Protein AF-A0A9P7DQD4-F1 (afdb_monomer)

Mean predicted aligned error: 4.12 Å

Structure (mmCIF, N/CA/C/O backbone):
data_AF-A0A9P7DQD4-F1
#
_entry.id   AF-A0A9P7DQD4-F1
#
loop_
_atom_site.group_PDB
_atom_site.id
_atom_site.type_symbol
_atom_site.label_atom_id
_atom_site.label_alt_id
_atom_site.label_comp_id
_atom_site.label_asym_id
_atom_site.label_entity_id
_atom_site.label_seq_id
_atom_site.pdbx_PDB_ins_code
_atom_site.Cartn_x
_atom_site.Cartn_y
_atom_site.Cartn_z
_atom_site.occupancy
_atom_site.B_iso_or_equiv
_atom_site.auth_seq_id
_atom_site.auth_comp_id
_atom_site.auth_asym_id
_atom_site.auth_atom_id
_atom_site.pdbx_PDB_model_num
ATOM 1 N N . MET A 1 1 ? -19.194 -1.369 -12.069 1.00 88.50 1 MET A N 1
ATOM 2 C CA . MET A 1 1 ? -18.333 -0.172 -11.878 1.00 88.50 1 MET A CA 1
ATOM 3 C C . MET A 1 1 ? -16.879 -0.506 -12.170 1.00 88.50 1 MET A C 1
ATOM 5 O O . MET A 1 1 ? -16.315 0.147 -13.032 1.00 88.50 1 MET A O 1
ATOM 9 N N . VAL A 1 2 ? -16.299 -1.521 -11.518 1.00 94.06 2 VAL A N 1
ATOM 10 C CA . VAL A 1 2 ? -14.934 -1.999 -11.813 1.00 94.06 2 VAL A CA 1
ATOM 11 C C . VAL A 1 2 ? -14.753 -2.365 -13.288 1.00 94.06 2 VAL A C 1
ATOM 13 O O . VAL A 1 2 ? -13.847 -1.831 -13.914 1.00 94.06 2 VAL A O 1
ATOM 16 N N . ASP A 1 3 ? -15.681 -3.124 -13.878 1.00 94.81 3 ASP A N 1
ATOM 17 C CA . ASP A 1 3 ? -15.597 -3.510 -15.299 1.00 94.81 3 ASP A CA 1
ATOM 18 C C . ASP A 1 3 ? -15.566 -2.307 -16.254 1.00 94.81 3 ASP A C 1
ATOM 20 O O . ASP A 1 3 ? -14.898 -2.341 -17.282 1.00 94.81 3 ASP A O 1
ATOM 24 N N . ILE A 1 4 ? -16.244 -1.211 -15.891 1.00 95.88 4 ILE A N 1
ATOM 25 C CA . ILE A 1 4 ? -16.236 0.037 -16.671 1.00 95.88 4 ILE A CA 1
ATOM 26 C C . ILE A 1 4 ? -14.847 0.679 -16.623 1.00 95.88 4 ILE A C 1
ATOM 28 O O . ILE A 1 4 ? -14.359 1.164 -17.638 1.00 95.88 4 ILE A O 1
ATOM 32 N N . VAL A 1 5 ? -14.207 0.699 -15.449 1.00 96.56 5 VAL A N 1
ATOM 33 C CA . VAL A 1 5 ? -12.862 1.266 -15.285 1.00 96.56 5 VAL A CA 1
ATOM 34 C C . VAL A 1 5 ? -11.827 0.401 -16.006 1.00 96.56 5 VAL A C 1
ATOM 36 O O . VAL A 1 5 ? -11.007 0.949 -16.735 1.00 96.56 5 VAL A O 1
ATOM 39 N N . LEU A 1 6 ? -11.907 -0.926 -15.875 1.00 95.75 6 LEU A N 1
ATOM 40 C C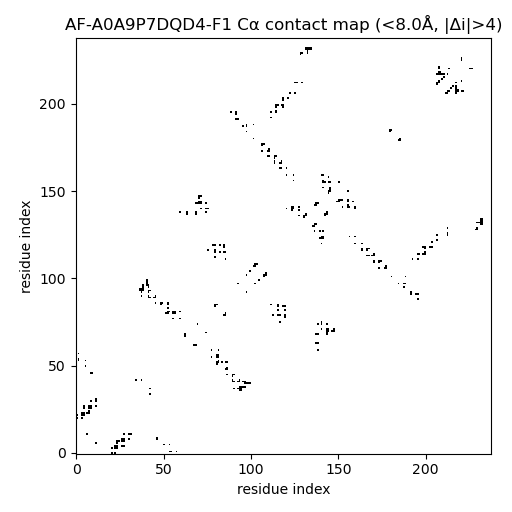A . LEU A 1 6 ? -11.047 -1.866 -16.600 1.00 95.75 6 LEU A CA 1
ATOM 41 C C . LEU A 1 6 ? -11.171 -1.663 -18.116 1.00 95.75 6 LEU A C 1
ATOM 43 O O . LEU A 1 6 ? -10.180 -1.392 -18.788 1.00 95.75 6 LEU A O 1
ATOM 47 N N . ASP A 1 7 ? -12.390 -1.681 -18.661 1.00 95.50 7 ASP A N 1
ATOM 48 C CA . ASP A 1 7 ? -12.612 -1.452 -20.095 1.00 95.50 7 ASP A CA 1
ATOM 49 C C . ASP A 1 7 ? -12.189 -0.038 -20.539 1.00 95.50 7 ASP A C 1
ATOM 51 O O . ASP A 1 7 ? -11.782 0.164 -21.685 1.00 95.50 7 ASP A O 1
ATOM 55 N N . ALA A 1 8 ? -12.262 0.964 -19.659 1.00 95.62 8 ALA A N 1
ATOM 56 C CA . ALA A 1 8 ? -11.776 2.317 -19.930 1.00 95.62 8 ALA A CA 1
ATOM 57 C C . ALA A 1 8 ? -10.250 2.396 -20.074 1.00 95.62 8 ALA A C 1
ATOM 59 O O . ALA A 1 8 ? -9.770 3.140 -20.932 1.00 95.62 8 ALA A O 1
ATOM 60 N N . LEU A 1 9 ? -9.511 1.639 -19.260 1.00 94.75 9 LEU A N 1
ATOM 61 C CA . LEU A 1 9 ? -8.050 1.573 -19.298 1.00 94.75 9 LEU A CA 1
ATOM 62 C C . LEU A 1 9 ? -7.551 0.705 -20.457 1.00 94.75 9 LEU A C 1
ATOM 64 O O . LEU A 1 9 ? -6.682 1.131 -21.210 1.00 94.75 9 LEU A O 1
ATOM 68 N N . HIS A 1 10 ? -8.139 -0.476 -20.653 1.00 93.88 10 HIS A N 1
ATOM 69 C CA . HIS A 1 10 ? -7.718 -1.412 -21.702 1.00 93.88 10 HIS A CA 1
ATOM 70 C C . HIS A 1 10 ? -8.144 -0.974 -23.109 1.00 93.88 10 HIS A C 1
ATOM 72 O O . HIS A 1 10 ? -7.441 -1.248 -24.077 1.00 93.88 10 HIS A O 1
ATOM 78 N N . ASN A 1 11 ? -9.261 -0.245 -23.244 1.00 92.56 11 ASN A N 1
ATOM 79 C CA . ASN A 1 11 ? -9.813 0.164 -24.543 1.00 92.56 11 ASN A CA 1
ATOM 80 C C . ASN A 1 11 ? -10.044 1.689 -24.646 1.00 92.56 11 ASN A C 1
ATOM 82 O O . ASN A 1 11 ? -11.165 2.128 -24.932 1.00 92.56 11 ASN A O 1
ATOM 86 N N . PRO A 1 12 ? -9.031 2.555 -24.454 1.00 89.56 12 PRO A N 1
ATOM 87 C CA . PRO A 1 12 ? -9.239 3.995 -24.255 1.00 89.56 12 PRO A CA 1
ATOM 88 C C . PRO A 1 12 ? -9.848 4.732 -25.464 1.00 89.56 12 PRO A C 1
ATOM 90 O O . PRO A 1 12 ? -10.407 5.822 -25.305 1.00 89.56 12 PRO A O 1
ATOM 93 N N . HIS A 1 13 ? -9.787 4.137 -26.659 1.00 89.31 13 HIS A N 1
ATOM 94 C CA . HIS A 1 13 ? -10.342 4.687 -27.903 1.00 89.31 13 HIS A CA 1
ATOM 95 C C . HIS A 1 13 ? -11.741 4.158 -28.257 1.00 89.31 13 HIS A C 1
ATOM 97 O O . HIS A 1 13 ? -12.367 4.664 -29.185 1.00 89.31 13 HIS A O 1
ATOM 103 N N . LYS A 1 14 ? -12.255 3.165 -27.521 1.00 92.25 14 LYS A N 1
ATOM 104 C CA . LYS A 1 14 ? -13.598 2.612 -27.728 1.00 92.25 14 LYS A CA 1
ATOM 105 C C . LYS A 1 14 ? -14.670 3.655 -27.400 1.00 92.25 14 LYS A C 1
ATOM 107 O O . LYS A 1 14 ? -14.628 4.281 -26.334 1.00 92.25 14 LYS A O 1
ATOM 112 N N . THR A 1 15 ? -15.643 3.807 -28.301 1.00 92.88 15 THR A N 1
ATOM 113 C CA . THR A 1 15 ? -16.829 4.654 -28.104 1.00 92.88 15 THR A CA 1
ATOM 114 C C . THR A 1 15 ? -17.587 4.220 -26.852 1.00 92.88 15 THR A C 1
ATOM 116 O O . THR A 1 15 ? -17.840 3.031 -26.655 1.00 92.88 15 THR A O 1
ATOM 119 N N . ARG A 1 16 ? -17.933 5.187 -25.996 1.00 92.75 16 ARG A N 1
ATOM 120 C CA . ARG A 1 16 ? -18.582 4.934 -24.703 1.00 92.75 16 ARG A CA 1
ATOM 121 C C . ARG A 1 16 ? -20.101 5.050 -24.831 1.00 92.75 16 ARG A C 1
ATOM 123 O O . ARG A 1 16 ? -20.554 5.950 -25.539 1.00 92.75 16 ARG A O 1
ATOM 130 N N . PRO A 1 17 ? -20.877 4.164 -24.181 1.00 92.81 17 PRO A N 1
ATOM 131 C CA . PRO A 1 17 ? -22.329 4.262 -24.200 1.00 92.81 17 PRO A CA 1
ATOM 132 C C . PRO A 1 17 ? -22.794 5.553 -23.516 1.00 92.81 17 PRO A C 1
ATOM 134 O O . PRO A 1 17 ? -22.140 6.071 -22.605 1.00 92.81 17 PRO A O 1
ATOM 137 N N . GLU A 1 18 ? -23.939 6.074 -23.951 1.00 92.81 18 GLU A N 1
ATOM 138 C CA . GLU A 1 18 ? -24.574 7.214 -23.294 1.00 92.81 18 GLU A CA 1
ATOM 139 C C . GLU A 1 18 ? -24.959 6.849 -21.849 1.00 92.81 18 GLU A C 1
ATOM 141 O O . GLU A 1 18 ? -25.409 5.737 -21.575 1.00 92.81 18 GLU A O 1
ATOM 146 N N . GLY A 1 19 ? -24.734 7.767 -20.905 1.00 91.56 19 GLY A N 1
ATOM 147 C CA . GLY A 1 19 ? -25.025 7.535 -19.486 1.00 91.56 19 GLY A CA 1
ATOM 148 C C . GLY A 1 19 ? -24.020 6.650 -18.733 1.00 91.56 19 GLY A C 1
ATOM 149 O O . GLY A 1 19 ? -24.278 6.304 -17.580 1.00 91.56 19 GLY A O 1
ATOM 150 N N . GLU A 1 20 ? -22.873 6.292 -19.329 1.00 93.81 20 GLU A N 1
ATOM 151 C CA . GLU A 1 20 ? -21.804 5.568 -18.623 1.00 93.81 20 GLU A CA 1
ATOM 152 C C . GLU A 1 20 ? -21.361 6.304 -17.341 1.00 93.81 20 GLU A C 1
ATOM 154 O O . GLU A 1 20 ? -21.279 7.534 -17.285 1.00 93.81 20 GLU A O 1
ATOM 159 N N . CYS A 1 21 ? -21.030 5.535 -16.299 1.00 93.81 21 CYS A N 1
ATOM 160 C CA . CYS A 1 21 ? -20.518 6.064 -15.038 1.00 93.81 21 CYS A CA 1
ATOM 161 C C . CYS A 1 21 ? -19.302 6.986 -15.254 1.00 93.81 21 CYS A C 1
ATOM 163 O O . CYS A 1 21 ? -18.347 6.626 -15.944 1.00 93.81 21 CYS A O 1
ATOM 165 N N . ILE A 1 22 ? -19.286 8.140 -14.573 1.00 95.19 22 ILE A N 1
ATOM 166 C CA . ILE A 1 22 ? -18.225 9.157 -14.692 1.00 95.19 22 ILE A CA 1
ATOM 167 C C . ILE A 1 22 ? -16.809 8.611 -14.444 1.00 95.19 22 ILE A C 1
ATOM 169 O O . ILE A 1 22 ? -15.844 9.127 -15.009 1.00 95.19 22 ILE A O 1
ATOM 173 N N . LEU A 1 23 ? -16.674 7.545 -13.650 1.00 95.25 23 LEU A N 1
ATOM 174 C CA . LEU A 1 23 ? -15.389 6.897 -13.387 1.00 95.25 23 LEU A CA 1
ATOM 175 C C . LEU A 1 23 ? -14.753 6.312 -14.655 1.00 95.25 23 LEU A C 1
ATOM 177 O O . LEU A 1 23 ? -13.537 6.399 -14.795 1.00 95.25 23 LEU A O 1
ATOM 181 N N . GLY A 1 24 ? -15.550 5.814 -15.609 1.00 94.94 24 GLY A N 1
ATOM 182 C CA . GLY A 1 24 ? -15.046 5.375 -16.916 1.00 94.94 24 GLY A CA 1
ATOM 183 C C . GLY A 1 24 ? -14.406 6.529 -17.688 1.00 94.94 24 GLY A C 1
ATOM 184 O O . GLY A 1 24 ? -13.284 6.423 -18.182 1.00 94.94 24 GLY A O 1
ATOM 185 N N . LYS A 1 25 ? -15.058 7.700 -17.694 1.00 93.94 25 LYS A N 1
ATOM 186 C CA . LYS A 1 25 ? -14.511 8.922 -18.306 1.00 93.94 25 LYS A CA 1
ATOM 187 C C . LYS A 1 25 ? -13.226 9.393 -17.618 1.00 93.94 25 LYS A C 1
ATOM 189 O O . LYS A 1 25 ? -12.305 9.814 -18.318 1.00 93.94 25 LYS A O 1
ATOM 194 N N . ILE A 1 26 ? -13.160 9.348 -16.285 1.00 95.44 26 ILE A N 1
ATOM 195 C CA . ILE A 1 26 ? -11.963 9.737 -15.518 1.00 95.44 26 ILE A CA 1
ATOM 196 C C . ILE A 1 26 ? -10.803 8.792 -15.835 1.00 95.44 26 ILE A C 1
ATOM 198 O O . ILE A 1 26 ? -9.745 9.268 -16.242 1.00 95.44 26 ILE A O 1
ATOM 202 N N . ALA A 1 27 ? -11.018 7.479 -15.727 1.00 95.62 27 ALA A N 1
ATOM 203 C CA . ALA A 1 27 ? -10.002 6.464 -15.991 1.00 95.62 27 ALA A CA 1
ATOM 204 C C . ALA A 1 27 ? -9.455 6.563 -17.419 1.00 95.62 27 ALA A C 1
ATOM 206 O O . ALA A 1 27 ? -8.245 6.623 -17.620 1.00 95.62 27 ALA A O 1
ATOM 207 N N . ARG A 1 28 ? -10.344 6.706 -18.408 1.00 94.62 28 ARG A N 1
ATOM 208 C CA . ARG A 1 28 ? -9.965 6.875 -19.815 1.00 94.62 28 ARG A CA 1
ATOM 209 C C . ARG A 1 28 ? -9.108 8.118 -20.048 1.00 94.62 28 ARG A C 1
ATOM 211 O O . ARG A 1 28 ? -8.125 8.052 -20.777 1.00 94.62 28 ARG A O 1
ATOM 218 N N . ARG A 1 29 ? -9.476 9.265 -19.458 1.00 93.44 29 ARG A N 1
ATOM 219 C CA . ARG A 1 29 ? -8.707 10.516 -19.606 1.00 93.44 29 ARG A CA 1
ATOM 220 C C . ARG A 1 29 ? -7.356 10.441 -18.909 1.00 93.44 29 ARG A C 1
ATOM 222 O O . ARG A 1 29 ? -6.371 10.885 -19.485 1.00 93.44 29 ARG A O 1
ATOM 229 N N . PHE A 1 30 ? -7.324 9.885 -17.700 1.00 93.81 30 PHE A N 1
ATOM 230 C CA . PHE A 1 30 ? -6.082 9.617 -16.984 1.00 93.81 30 PHE A CA 1
ATOM 231 C C . PHE A 1 30 ? -5.145 8.768 -17.849 1.00 93.81 30 PHE A C 1
ATOM 233 O O . PHE A 1 30 ? -4.011 9.168 -18.102 1.00 93.81 30 PHE A O 1
ATOM 240 N N . TRP A 1 31 ? -5.649 7.655 -18.382 1.00 93.88 31 TRP A N 1
ATOM 241 C CA . TRP A 1 31 ? -4.835 6.735 -19.163 1.00 93.88 31 TRP A CA 1
ATOM 242 C C . TRP A 1 31 ? -4.357 7.332 -20.482 1.00 93.88 31 TRP A C 1
ATOM 244 O O . TRP A 1 31 ? -3.174 7.257 -20.789 1.00 93.88 31 TRP A O 1
ATOM 254 N N . ALA A 1 32 ? -5.232 8.032 -21.208 1.00 91.88 32 ALA A N 1
ATOM 255 C CA . ALA A 1 32 ? -4.870 8.723 -22.445 1.00 91.88 32 ALA A CA 1
ATOM 256 C C . ALA A 1 32 ? -3.770 9.787 -22.259 1.00 91.88 32 ALA A C 1
ATOM 258 O O . ALA A 1 32 ? -3.069 10.111 -23.216 1.00 91.88 32 ALA A O 1
ATOM 259 N N . HIS A 1 33 ? -3.622 10.351 -21.057 1.00 90.94 33 HIS A N 1
ATOM 260 C CA . HIS A 1 33 ? -2.497 11.228 -20.728 1.00 90.94 33 HIS A CA 1
ATOM 261 C C . HIS A 1 33 ? -1.258 10.431 -20.306 1.00 90.94 33 HIS A C 1
ATOM 263 O O . HIS A 1 33 ? -0.160 10.744 -20.753 1.00 90.94 33 HIS A O 1
ATOM 269 N N . ALA A 1 34 ? -1.421 9.393 -19.481 1.00 90.50 34 ALA A N 1
ATOM 270 C CA . ALA A 1 34 ? -0.309 8.586 -18.980 1.00 90.50 34 ALA A CA 1
ATOM 271 C C . ALA A 1 34 ? 0.489 7.913 -20.112 1.00 90.50 34 ALA A C 1
ATOM 273 O O . ALA A 1 34 ? 1.719 7.972 -20.118 1.00 90.50 34 ALA A O 1
ATOM 274 N N . VAL A 1 35 ? -0.192 7.343 -21.113 1.00 91.12 35 VAL A N 1
ATOM 275 C CA . VAL A 1 35 ? 0.455 6.629 -22.234 1.00 91.12 35 VAL A CA 1
ATOM 276 C C . VAL A 1 35 ? 1.290 7.527 -23.154 1.00 91.12 35 VAL A C 1
ATOM 278 O O . VAL A 1 35 ? 2.059 7.012 -23.956 1.00 91.12 35 VAL A O 1
ATOM 281 N N . GLN A 1 36 ? 1.169 8.857 -23.047 1.00 89.44 36 GLN A N 1
ATOM 282 C CA . GLN A 1 36 ? 2.006 9.794 -23.813 1.00 89.44 36 GLN A CA 1
ATOM 283 C C . GLN A 1 36 ? 3.457 9.824 -23.317 1.00 89.44 36 GLN A C 1
ATOM 285 O O . GLN A 1 36 ? 4.341 10.232 -24.063 1.00 89.44 36 GLN A O 1
ATOM 290 N N . PHE A 1 37 ? 3.695 9.400 -22.073 1.00 88.38 37 PHE A N 1
ATOM 291 C CA . PHE A 1 37 ? 5.012 9.446 -21.433 1.00 88.38 37 PHE A CA 1
ATOM 292 C C . PHE A 1 37 ? 5.465 8.087 -20.896 1.00 88.38 37 PHE A C 1
ATOM 294 O O . PHE A 1 37 ? 6.660 7.868 -20.746 1.00 88.38 37 PHE A O 1
ATOM 301 N N . ALA A 1 38 ? 4.534 7.177 -20.601 1.00 89.88 38 ALA A N 1
ATOM 302 C CA . ALA A 1 38 ? 4.850 5.855 -20.080 1.00 89.88 38 ALA A CA 1
ATOM 303 C C . ALA A 1 38 ? 5.413 4.933 -21.172 1.00 89.88 38 ALA A C 1
ATOM 305 O O . ALA A 1 38 ? 4.754 4.706 -22.191 1.00 89.88 38 ALA A O 1
ATOM 306 N N . SER A 1 39 ? 6.576 4.324 -20.924 1.00 89.62 39 SER A N 1
ATOM 307 C CA . SER A 1 39 ? 7.106 3.251 -21.779 1.00 89.62 39 SER A CA 1
ATOM 308 C C . SER A 1 39 ? 6.132 2.071 -21.895 1.00 89.62 39 SER A C 1
ATOM 310 O O . SER A 1 39 ? 5.297 1.847 -21.016 1.00 89.62 39 SER A O 1
ATOM 312 N N . LEU A 1 40 ? 6.241 1.262 -22.957 1.00 90.06 40 LEU A N 1
ATOM 313 C CA . LEU A 1 40 ? 5.372 0.086 -23.145 1.00 90.06 40 LEU A CA 1
ATOM 314 C C . LEU A 1 40 ? 5.449 -0.890 -21.958 1.00 90.06 40 LEU A C 1
ATOM 316 O O . LEU A 1 40 ? 4.431 -1.440 -21.538 1.00 90.06 40 LEU A O 1
ATOM 320 N N . LEU A 1 41 ? 6.641 -1.052 -21.372 1.00 89.94 41 LEU A N 1
ATOM 321 C CA . LEU A 1 41 ? 6.836 -1.853 -20.163 1.00 89.94 41 LEU A CA 1
ATOM 322 C C . LEU A 1 41 ? 6.084 -1.251 -18.971 1.00 89.94 41 LEU A C 1
ATOM 324 O O . LEU A 1 41 ? 5.396 -1.972 -18.255 1.00 89.94 41 LEU A O 1
ATOM 328 N N . CYS A 1 42 ? 6.185 0.067 -18.757 1.00 91.75 42 CYS A N 1
ATOM 329 C CA . CYS A 1 42 ? 5.411 0.764 -17.727 1.00 91.75 42 CYS A CA 1
ATOM 330 C C . CYS A 1 42 ? 3.907 0.580 -17.929 1.00 91.75 42 CYS A C 1
ATOM 332 O O . CYS A 1 42 ? 3.194 0.318 -16.961 1.00 91.75 42 CYS A O 1
ATOM 334 N N . GLN A 1 43 ? 3.426 0.697 -19.167 1.00 92.69 43 GLN A N 1
ATOM 335 C CA . GLN A 1 43 ? 2.006 0.566 -19.465 1.00 92.69 43 GLN A CA 1
ATOM 336 C C . GLN A 1 43 ? 1.484 -0.826 -19.103 1.00 92.69 43 GLN A C 1
ATOM 338 O O . GLN A 1 43 ? 0.479 -0.939 -18.403 1.00 92.69 43 GLN A O 1
ATOM 343 N N . ARG A 1 44 ? 2.203 -1.878 -19.512 1.00 92.50 44 ARG A N 1
ATOM 344 C CA . ARG A 1 44 ? 1.852 -3.264 -19.185 1.00 92.50 44 ARG A CA 1
ATOM 345 C C . ARG A 1 44 ? 1.854 -3.511 -17.675 1.00 92.50 44 ARG A C 1
ATOM 347 O O . ARG A 1 44 ? 0.850 -3.975 -17.146 1.00 92.50 44 ARG A O 1
ATOM 354 N N . HIS A 1 45 ? 2.937 -3.150 -16.980 1.00 93.38 45 HIS A N 1
ATOM 355 C CA . HIS A 1 45 ? 3.046 -3.334 -15.525 1.00 93.38 45 HIS A CA 1
ATOM 356 C C . HIS A 1 45 ? 1.939 -2.590 -14.771 1.00 93.38 45 HIS A C 1
ATOM 358 O O . HIS A 1 45 ? 1.381 -3.118 -13.812 1.00 93.38 45 HIS A O 1
ATOM 364 N N . PHE A 1 46 ? 1.606 -1.369 -15.204 1.00 94.50 46 PHE A N 1
ATOM 365 C CA . PHE A 1 46 ? 0.513 -0.604 -14.613 1.00 94.50 46 PHE A CA 1
ATOM 366 C C . PHE A 1 46 ? -0.825 -1.319 -14.779 1.00 94.50 46 PHE A C 1
ATOM 368 O O . PHE A 1 46 ? -1.518 -1.495 -13.784 1.00 94.50 46 PHE A O 1
ATOM 375 N N . LEU A 1 47 ? -1.182 -1.736 -15.999 1.00 95.56 47 LEU A N 1
ATOM 376 C CA . LEU A 1 47 ? -2.461 -2.401 -16.259 1.00 95.56 47 LEU A CA 1
ATOM 377 C C . LEU A 1 47 ? -2.591 -3.698 -15.450 1.00 95.56 47 LEU A C 1
ATOM 379 O O . LEU A 1 47 ? -3.589 -3.876 -14.763 1.00 95.56 47 LEU A O 1
ATOM 383 N N . GLU A 1 48 ? -1.558 -4.544 -15.433 1.00 95.12 48 GLU A N 1
ATOM 384 C CA . GLU A 1 48 ? -1.554 -5.790 -14.651 1.00 95.12 48 GLU A CA 1
ATOM 385 C C . GLU A 1 48 ? -1.803 -5.544 -13.152 1.00 95.12 48 GLU A C 1
ATOM 387 O O . GLU A 1 48 ? -2.652 -6.189 -12.533 1.00 95.12 48 GLU A O 1
ATOM 392 N N . ILE A 1 49 ? -1.090 -4.582 -12.557 1.00 95.94 49 ILE A N 1
ATOM 393 C CA . ILE A 1 49 ? -1.214 -4.272 -11.126 1.00 95.94 49 ILE A CA 1
ATOM 394 C C . ILE A 1 49 ? -2.536 -3.551 -10.820 1.00 95.94 49 ILE A C 1
ATOM 396 O O . ILE A 1 49 ? -3.135 -3.768 -9.762 1.00 95.94 49 ILE A O 1
ATOM 400 N N . PHE A 1 50 ? -3.008 -2.684 -11.718 1.00 96.81 50 PHE A N 1
ATOM 401 C CA . PHE A 1 50 ? -4.262 -1.954 -11.535 1.00 96.81 50 PHE A CA 1
ATOM 402 C C . PHE A 1 50 ? -5.476 -2.884 -11.642 1.00 96.81 50 PHE A C 1
ATOM 404 O O . PHE A 1 50 ? -6.428 -2.726 -10.875 1.00 96.81 50 PHE A O 1
ATOM 411 N N . ASP A 1 51 ? -5.419 -3.890 -12.518 1.00 97.25 51 ASP A N 1
ATOM 412 C CA . ASP A 1 51 ? -6.431 -4.941 -12.617 1.00 97.25 51 ASP A CA 1
ATOM 413 C C . ASP A 1 51 ? -6.539 -5.713 -11.295 1.00 97.25 51 ASP A C 1
ATOM 415 O O . ASP A 1 51 ? -7.630 -5.851 -10.731 1.00 97.25 51 ASP A O 1
ATOM 419 N N . GLU A 1 52 ? -5.402 -6.141 -10.732 1.00 97.06 52 GLU A N 1
ATOM 420 C CA . GLU A 1 52 ? -5.372 -6.814 -9.430 1.00 97.06 52 GLU A CA 1
ATOM 421 C C . GLU A 1 52 ? -5.937 -5.924 -8.311 1.00 97.06 52 GLU A C 1
ATOM 423 O O . GLU A 1 52 ? -6.738 -6.388 -7.489 1.00 97.06 52 GLU A O 1
ATOM 428 N N . TYR A 1 53 ? -5.571 -4.639 -8.290 1.00 97.88 53 TYR A N 1
ATOM 429 C CA . TYR A 1 53 ? -6.121 -3.665 -7.347 1.00 97.88 53 TYR A CA 1
ATOM 430 C C . TYR A 1 53 ? -7.648 -3.596 -7.444 1.00 97.88 53 TYR A C 1
ATOM 432 O O . TYR A 1 53 ? -8.334 -3.775 -6.431 1.00 97.88 53 TYR A O 1
ATOM 440 N N . LEU A 1 54 ? -8.193 -3.399 -8.646 1.00 97.44 54 LEU A N 1
ATOM 441 C CA . LEU A 1 54 ? -9.632 -3.264 -8.852 1.00 97.44 54 LEU A CA 1
ATOM 442 C C . LEU A 1 54 ? -10.403 -4.534 -8.480 1.00 97.44 54 LEU A C 1
ATOM 444 O O . LEU A 1 54 ? -11.460 -4.448 -7.854 1.00 97.44 54 LEU A O 1
ATOM 448 N N . HIS A 1 55 ? -9.875 -5.716 -8.796 1.00 97.75 55 HIS A N 1
ATOM 449 C CA . HIS A 1 55 ? -10.478 -6.969 -8.345 1.00 97.75 55 HIS A CA 1
ATOM 450 C C . HIS A 1 55 ? -10.412 -7.120 -6.820 1.00 97.75 55 HIS A C 1
ATOM 452 O O . HIS A 1 55 ? -11.378 -7.565 -6.197 1.00 97.75 55 HIS A O 1
ATOM 458 N N . SER A 1 56 ? -9.314 -6.704 -6.184 1.00 97.62 56 SER A N 1
ATOM 459 C CA . SER A 1 56 ? -9.163 -6.810 -4.729 1.00 97.62 56 SER A CA 1
ATOM 460 C C . SER A 1 56 ? -10.139 -5.922 -3.951 1.00 97.62 56 SER A C 1
ATOM 462 O O . SER A 1 56 ? -10.671 -6.356 -2.930 1.00 97.62 56 SER A O 1
ATOM 464 N N . VAL A 1 57 ? -10.456 -4.718 -4.444 1.00 96.81 57 VAL A N 1
ATOM 465 C CA . VAL A 1 57 ? -11.441 -3.843 -3.781 1.00 96.81 57 VAL A CA 1
ATOM 466 C C . VAL A 1 57 ? -12.876 -4.363 -3.923 1.00 96.81 57 VAL A C 1
ATOM 468 O O . VAL A 1 57 ? -13.718 -4.065 -3.077 1.00 96.81 57 VAL A O 1
ATOM 471 N N . VAL A 1 58 ? -13.166 -5.203 -4.929 1.00 97.50 58 VAL A N 1
ATOM 472 C CA . VAL A 1 58 ? -14.433 -5.961 -4.996 1.00 97.50 58 VAL A CA 1
ATOM 473 C C . VAL A 1 58 ? -14.484 -7.018 -3.897 1.00 97.50 58 VAL A C 1
ATOM 475 O O . VAL A 1 58 ? -15.510 -7.163 -3.236 1.00 97.50 58 VAL A O 1
ATOM 478 N N . VAL A 1 59 ? -13.377 -7.730 -3.661 1.00 97.56 59 VAL A N 1
ATOM 479 C CA . VAL A 1 59 ? -13.282 -8.708 -2.565 1.00 97.56 59 VAL A CA 1
ATOM 480 C C . VAL A 1 59 ? -13.513 -8.030 -1.214 1.00 97.56 59 VAL A C 1
ATOM 482 O O . VAL A 1 59 ? -14.316 -8.518 -0.423 1.00 97.56 59 VAL A O 1
ATOM 485 N N . GLU A 1 60 ? -12.886 -6.877 -0.979 1.00 96.69 60 GLU A N 1
ATOM 486 C CA . GLU A 1 60 ? -13.115 -6.072 0.227 1.00 96.69 60 GLU A CA 1
ATOM 487 C C . GLU A 1 60 ? -14.580 -5.624 0.359 1.00 96.69 60 GLU A C 1
ATOM 489 O O . GLU A 1 60 ? -15.176 -5.708 1.434 1.00 96.69 60 GLU A O 1
ATOM 494 N N . ALA A 1 61 ? -15.193 -5.164 -0.737 1.00 96.12 61 ALA A N 1
ATOM 495 C CA . ALA A 1 61 ? -16.595 -4.759 -0.731 1.00 96.12 61 ALA A CA 1
ATOM 496 C C . ALA A 1 61 ? -17.534 -5.917 -0.370 1.00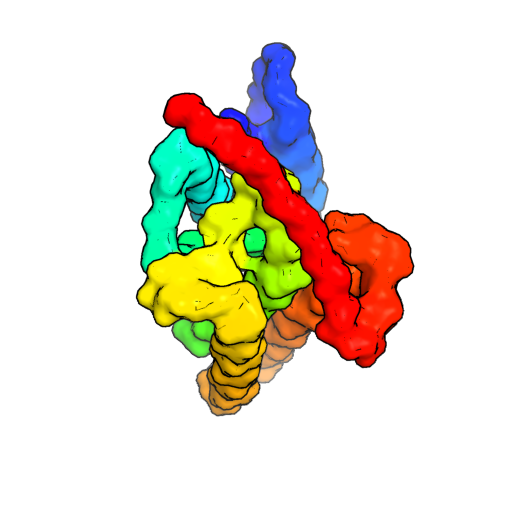 96.12 61 ALA A C 1
ATOM 498 O O . ALA A 1 61 ? -18.483 -5.713 0.390 1.00 96.12 61 ALA A O 1
ATOM 499 N N . ASN A 1 62 ? -17.242 -7.124 -0.857 1.00 96.62 62 ASN A N 1
ATOM 500 C CA . ASN A 1 62 ? -17.985 -8.328 -0.502 1.00 96.62 62 ASN A CA 1
ATOM 501 C C . ASN A 1 62 ? -17.795 -8.703 0.971 1.00 96.62 62 ASN A C 1
ATOM 503 O O . ASN A 1 62 ? -18.784 -9.003 1.638 1.00 96.62 62 ASN A O 1
ATOM 507 N N . ASP A 1 63 ? -16.570 -8.626 1.506 1.00 96.12 63 ASP A N 1
ATOM 508 C CA . ASP A 1 63 ? -16.328 -8.868 2.935 1.00 96.12 63 ASP A CA 1
ATOM 509 C C . ASP A 1 63 ? -17.162 -7.917 3.799 1.00 96.12 63 ASP A C 1
ATOM 511 O O . ASP A 1 63 ? -17.830 -8.347 4.739 1.00 96.12 63 ASP A O 1
ATOM 515 N N . ARG A 1 64 ? -17.183 -6.628 3.439 1.00 94.38 64 ARG A N 1
ATOM 516 C CA . ARG A 1 64 ? -17.976 -5.609 4.134 1.00 94.38 64 ARG A CA 1
ATOM 517 C C . ARG A 1 64 ? -19.476 -5.886 4.043 1.00 94.38 64 ARG A C 1
ATOM 519 O O . ARG A 1 64 ? -20.157 -5.798 5.060 1.00 94.38 64 ARG A O 1
ATOM 526 N N . ALA A 1 65 ? -19.987 -6.252 2.867 1.00 95.12 65 ALA A N 1
ATOM 527 C CA . ALA A 1 65 ? -21.401 -6.587 2.680 1.00 95.12 65 ALA A CA 1
ATOM 528 C C . ALA A 1 65 ? -21.833 -7.821 3.493 1.00 95.12 65 ALA A C 1
ATOM 530 O O . ALA A 1 65 ? -22.975 -7.901 3.933 1.00 95.12 65 ALA A O 1
ATOM 531 N N . GLN A 1 66 ? -20.916 -8.765 3.713 1.00 95.25 66 GLN A N 1
ATOM 532 C CA . GLN A 1 66 ? -21.156 -9.993 4.474 1.00 95.25 66 GLN A CA 1
ATOM 533 C C . GLN A 1 66 ? -20.790 -9.875 5.962 1.00 95.25 66 GLN A C 1
ATOM 535 O O . GLN A 1 66 ? -20.935 -10.845 6.703 1.00 95.25 66 GLN A O 1
ATOM 540 N N . GLY A 1 67 ? -20.272 -8.726 6.412 1.00 92.25 67 GLY A N 1
ATOM 541 C CA . GLY A 1 67 ? -19.746 -8.560 7.772 1.00 92.25 67 GLY A CA 1
ATOM 542 C C . GLY A 1 67 ? -18.560 -9.481 8.093 1.00 92.25 67 GLY A C 1
ATOM 543 O O . GLY A 1 67 ? -18.279 -9.750 9.263 1.00 92.25 67 GLY A O 1
ATOM 544 N N . ARG A 1 68 ? -17.867 -9.993 7.070 1.00 93.12 68 ARG A N 1
ATOM 545 C CA . ARG A 1 68 ? -16.775 -10.956 7.209 1.00 93.12 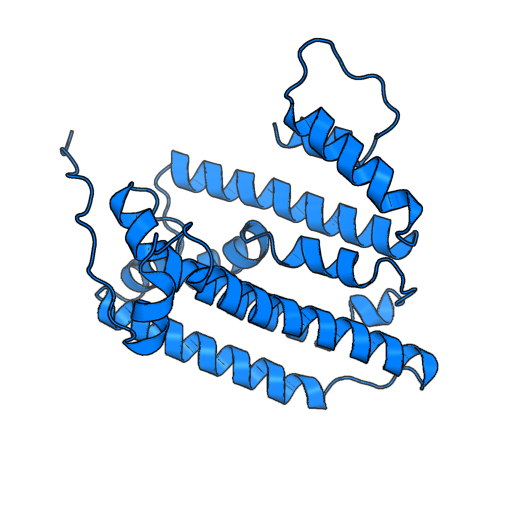68 ARG A CA 1
ATOM 546 C C . ARG A 1 68 ? -15.538 -10.269 7.780 1.00 93.12 68 ARG A C 1
ATOM 548 O O . ARG A 1 68 ? -15.062 -9.270 7.248 1.00 93.12 68 ARG A O 1
ATOM 555 N N . ARG A 1 69 ? -14.971 -10.857 8.834 1.00 91.94 69 ARG A N 1
ATOM 556 C CA . ARG A 1 69 ? -13.666 -10.472 9.389 1.00 91.94 69 ARG A CA 1
ATOM 557 C C . ARG A 1 69 ? -12.611 -11.486 8.969 1.00 91.94 69 ARG A C 1
ATOM 559 O O . ARG A 1 69 ? -12.871 -12.687 8.974 1.00 91.94 69 ARG A O 1
ATOM 566 N N . ARG A 1 70 ? -11.436 -11.000 8.576 1.00 93.75 70 ARG A N 1
ATOM 567 C CA . ARG A 1 70 ? -10.285 -11.837 8.208 1.00 93.75 70 ARG A CA 1
ATOM 568 C C . ARG A 1 70 ? -9.342 -11.980 9.402 1.00 93.75 70 ARG A C 1
ATOM 570 O O . ARG A 1 70 ? -9.282 -11.077 10.232 1.00 93.75 70 ARG A O 1
ATOM 577 N N . SER A 1 71 ? -8.598 -13.087 9.453 1.00 95.06 71 SER A N 1
ATOM 578 C CA . SER A 1 71 ? -7.421 -13.200 10.327 1.00 95.06 71 SER A CA 1
ATOM 579 C C . SER A 1 71 ? -6.382 -12.146 9.943 1.00 95.06 71 SER A C 1
ATOM 581 O O . SER A 1 71 ? -6.413 -11.616 8.826 1.00 95.06 71 SER A O 1
ATOM 583 N N . LEU A 1 72 ? -5.427 -11.860 10.826 1.00 95.62 72 LEU A N 1
ATOM 584 C CA . LEU A 1 72 ? -4.400 -10.850 10.574 1.00 95.62 72 LEU A CA 1
ATOM 585 C C . LEU A 1 72 ? -3.575 -11.158 9.313 1.00 95.62 72 LEU A C 1
ATOM 587 O O . LEU A 1 72 ? -3.323 -10.279 8.486 1.00 95.62 72 LEU A O 1
ATOM 591 N N . GLY A 1 73 ? -3.204 -12.427 9.127 1.00 96.00 73 GLY A N 1
ATOM 592 C CA . GLY A 1 73 ? -2.441 -12.865 7.958 1.00 96.00 73 GLY A CA 1
ATOM 593 C C . GLY A 1 73 ? -3.205 -12.688 6.643 1.00 96.00 73 GLY A C 1
ATOM 594 O O . GLY A 1 73 ? -2.644 -12.201 5.659 1.00 96.00 73 GLY A O 1
ATOM 595 N N . ASP A 1 74 ? -4.490 -13.045 6.612 1.00 96.38 74 ASP A N 1
ATOM 596 C CA . ASP A 1 74 ? -5.312 -12.897 5.406 1.00 96.38 74 ASP A CA 1
ATOM 597 C C . ASP A 1 74 ? -5.747 -11.452 5.161 1.00 96.38 74 ASP A C 1
ATOM 599 O O . ASP A 1 74 ? -5.923 -11.055 4.006 1.00 96.38 74 ASP A O 1
ATOM 603 N N . TYR A 1 75 ? -5.875 -10.658 6.227 1.00 97.31 75 TYR A N 1
ATOM 604 C CA . TYR A 1 75 ? -6.049 -9.217 6.140 1.00 97.31 75 TYR A CA 1
ATOM 605 C C . TYR A 1 75 ? -4.861 -8.575 5.423 1.00 97.31 75 TYR A C 1
ATOM 607 O O . TYR A 1 75 ? -5.069 -7.935 4.400 1.00 97.31 75 TYR A O 1
ATOM 615 N N . LEU A 1 76 ? -3.622 -8.803 5.878 1.00 96.75 76 LEU A N 1
ATOM 616 C CA . LEU A 1 76 ? -2.424 -8.210 5.264 1.00 96.75 76 LEU A CA 1
ATOM 617 C C . LEU A 1 76 ? -2.291 -8.573 3.779 1.00 96.75 76 LEU A C 1
ATOM 619 O O . LEU A 1 76 ? -2.029 -7.703 2.947 1.00 96.75 76 LEU A O 1
ATOM 623 N N . LYS A 1 77 ? -2.545 -9.839 3.416 1.00 96.94 77 LYS A N 1
ATOM 624 C CA . LYS A 1 77 ? -2.536 -10.286 2.010 1.00 96.94 77 LYS A CA 1
ATOM 625 C C . LYS A 1 77 ? -3.524 -9.504 1.145 1.00 96.94 77 LYS A C 1
ATOM 627 O O . LYS A 1 77 ? -3.176 -9.117 0.031 1.00 96.94 77 LYS A O 1
ATOM 632 N N . LEU A 1 78 ? -4.747 -9.284 1.634 1.00 97.69 78 LEU A N 1
ATOM 633 C CA . LEU A 1 78 ? -5.747 -8.495 0.913 1.00 97.69 78 LEU A CA 1
ATOM 634 C C . LEU A 1 78 ? -5.395 -7.001 0.938 1.00 97.69 78 LEU A C 1
ATOM 636 O O . LEU A 1 78 ? -5.489 -6.319 -0.084 1.00 97.69 78 LEU A O 1
ATOM 640 N N . ARG A 1 79 ? -4.947 -6.486 2.085 1.00 97.69 79 ARG A N 1
ATOM 641 C CA . ARG A 1 79 ? -4.670 -5.067 2.307 1.00 97.69 79 ARG A CA 1
ATOM 642 C C . ARG A 1 79 ? -3.575 -4.545 1.381 1.00 97.69 79 ARG A C 1
ATOM 644 O O . ARG A 1 79 ? -3.771 -3.494 0.778 1.00 97.69 79 ARG A O 1
ATOM 651 N N . ARG A 1 80 ? -2.513 -5.328 1.150 1.00 97.25 80 ARG A N 1
ATOM 652 C CA . ARG A 1 80 ? -1.461 -5.033 0.154 1.00 97.25 80 ARG A CA 1
ATOM 653 C C . ARG A 1 80 ? -2.000 -4.754 -1.247 1.00 97.25 80 ARG A C 1
ATOM 655 O O . ARG A 1 80 ? -1.393 -3.991 -1.991 1.00 97.25 80 ARG A O 1
ATOM 662 N N . LYS A 1 81 ? -3.117 -5.388 -1.612 1.00 97.38 81 LYS A N 1
ATOM 663 C CA . LYS A 1 81 ? -3.759 -5.228 -2.920 1.00 97.38 81 LYS A CA 1
ATOM 664 C C . LYS A 1 81 ? -4.743 -4.064 -2.904 1.00 97.38 81 LYS A C 1
ATOM 666 O O . LYS A 1 81 ? -4.687 -3.229 -3.789 1.00 97.38 81 LYS A O 1
ATOM 671 N N . THR A 1 82 ? -5.562 -3.946 -1.857 1.00 97.12 82 THR A N 1
ATOM 672 C CA . THR A 1 82 ? -6.614 -2.908 -1.737 1.00 97.12 82 THR A CA 1
ATOM 673 C C . THR A 1 82 ? -6.103 -1.509 -1.378 1.00 97.12 82 THR A C 1
ATOM 675 O O . THR A 1 82 ? -6.817 -0.530 -1.575 1.00 97.12 82 THR A O 1
ATOM 678 N N . GLY A 1 83 ? -4.883 -1.383 -0.845 1.00 94.00 83 GLY A N 1
ATOM 679 C CA . GLY A 1 83 ? -4.338 -0.110 -0.361 1.00 94.00 83 GLY A CA 1
ATOM 680 C C . GLY A 1 83 ? -4.056 0.930 -1.448 1.00 94.00 83 GLY A C 1
ATOM 681 O O . GLY A 1 83 ? -3.772 2.078 -1.124 1.00 94.00 83 GLY A O 1
ATOM 682 N N . GLY A 1 84 ? -4.104 0.548 -2.729 1.00 94.12 84 GLY A N 1
ATOM 683 C CA . GLY A 1 84 ? -3.832 1.454 -3.850 1.00 94.12 84 GLY A CA 1
ATOM 684 C C . GLY A 1 84 ? -2.369 1.904 -3.960 1.00 94.12 84 GLY A C 1
ATOM 685 O O . GLY A 1 84 ? -2.060 2.741 -4.798 1.00 94.12 84 GLY A O 1
ATOM 686 N N . VAL A 1 85 ? -1.465 1.334 -3.154 1.00 95.25 85 VAL A N 1
ATOM 687 C CA . VAL A 1 85 ? -0.033 1.675 -3.139 1.00 95.25 85 VAL A CA 1
ATOM 688 C C . VAL A 1 85 ? 0.702 1.040 -4.322 1.00 95.25 85 VAL A C 1
ATOM 690 O O . VAL A 1 85 ? 1.380 1.745 -5.065 1.00 95.25 85 VAL A O 1
ATOM 693 N N . LYS A 1 86 ? 0.529 -0.274 -4.540 1.00 94.94 86 LYS A N 1
ATOM 694 C CA . LYS A 1 86 ? 1.204 -1.013 -5.623 1.00 94.94 86 LYS A CA 1
ATOM 695 C C . LYS A 1 86 ? 0.978 -0.398 -7.017 1.00 94.94 86 LYS A C 1
ATOM 697 O O . LYS A 1 86 ? 1.959 -0.275 -7.748 1.00 94.94 86 LYS A O 1
ATOM 702 N N . PRO A 1 87 ? -0.236 0.064 -7.390 1.00 94.31 87 PRO A N 1
ATOM 703 C CA . PRO A 1 87 ? -0.452 0.738 -8.672 1.00 94.31 87 PRO A CA 1
ATOM 704 C C . PRO A 1 87 ? 0.366 2.016 -8.905 1.00 94.31 87 PRO A C 1
ATOM 706 O O . PRO A 1 87 ? 0.502 2.450 -10.047 1.00 94.31 87 PRO A O 1
ATOM 709 N N . CYS A 1 88 ? 0.924 2.630 -7.857 1.00 92.75 88 CYS A N 1
ATOM 710 C CA . CYS A 1 88 ? 1.788 3.799 -7.998 1.00 92.75 88 CYS A CA 1
ATOM 711 C C . CYS A 1 88 ? 3.209 3.433 -8.449 1.00 92.75 88 CYS A C 1
ATOM 713 O O . CYS A 1 88 ? 3.871 4.261 -9.069 1.00 92.75 88 CYS A O 1
ATOM 715 N N . PHE A 1 89 ? 3.688 2.214 -8.181 1.00 92.56 89 PHE A N 1
ATOM 716 C CA . PHE A 1 89 ? 5.078 1.844 -8.466 1.00 92.56 89 PHE A CA 1
ATOM 717 C C . PHE A 1 89 ? 5.411 1.780 -9.962 1.00 92.56 89 PHE A C 1
ATOM 719 O O . PHE A 1 89 ? 6.451 2.315 -10.344 1.00 92.56 89 PHE A O 1
ATOM 726 N N . PRO A 1 90 ? 4.545 1.247 -10.848 1.00 90.94 90 PRO A N 1
ATOM 727 C CA . PRO A 1 90 ? 4.774 1.352 -12.287 1.00 90.94 90 PRO A CA 1
ATOM 728 C C . PRO A 1 90 ? 4.887 2.803 -12.766 1.00 90.94 90 PRO A C 1
ATOM 730 O O . PRO A 1 90 ? 5.709 3.096 -13.625 1.00 90.94 90 PRO A O 1
ATOM 733 N N . ILE A 1 91 ? 4.126 3.731 -12.176 1.00 88.25 91 ILE A N 1
ATOM 734 C CA . ILE A 1 91 ? 4.157 5.150 -12.559 1.00 88.25 91 ILE A CA 1
ATOM 735 C C . ILE A 1 91 ? 5.517 5.784 -12.234 1.00 88.25 91 ILE A C 1
ATOM 737 O O . ILE A 1 91 ? 5.997 6.608 -13.009 1.00 88.25 91 ILE A O 1
ATOM 741 N N . LEU A 1 92 ? 6.177 5.370 -11.143 1.00 87.69 92 LEU A N 1
ATOM 742 C CA . LEU A 1 92 ? 7.521 5.853 -10.791 1.00 87.69 92 LEU A CA 1
ATOM 743 C C . LEU A 1 92 ? 8.545 5.573 -11.896 1.00 87.69 92 LEU A C 1
ATOM 745 O O . LEU A 1 92 ? 9.458 6.365 -12.094 1.00 87.69 92 LEU A O 1
ATOM 749 N N . LYS A 1 93 ? 8.363 4.480 -12.645 1.00 85.19 93 LYS A N 1
ATOM 750 C CA . LYS A 1 93 ? 9.222 4.093 -13.769 1.00 85.19 93 LYS A CA 1
ATOM 751 C C . LYS A 1 93 ? 8.685 4.526 -15.134 1.00 85.19 93 LYS A C 1
ATOM 753 O O . LYS A 1 93 ? 9.127 3.982 -16.139 1.00 85.19 93 LYS A O 1
ATOM 758 N N . ALA A 1 94 ? 7.745 5.473 -15.214 1.00 83.50 94 ALA A N 1
ATOM 759 C CA . ALA A 1 94 ? 7.158 5.886 -16.495 1.00 83.50 94 ALA A CA 1
ATOM 760 C C . ALA A 1 94 ? 8.211 6.337 -17.525 1.00 83.50 94 ALA A C 1
ATOM 762 O O . ALA A 1 94 ? 8.070 6.018 -18.703 1.00 83.50 94 ALA A O 1
ATOM 763 N N . GLY A 1 95 ? 9.282 6.998 -17.067 1.00 80.62 95 GLY A N 1
ATOM 764 C CA . GLY A 1 95 ? 10.434 7.398 -17.884 1.00 80.62 95 GLY A CA 1
ATOM 765 C C . GLY A 1 95 ? 11.623 6.430 -17.855 1.00 80.62 95 GLY A C 1
ATOM 766 O O . GLY A 1 95 ? 12.688 6.787 -18.349 1.00 80.62 95 GLY A O 1
ATOM 767 N N . MET A 1 96 ? 11.476 5.241 -17.261 1.00 85.94 96 MET A N 1
ATOM 768 C CA . MET A 1 96 ? 12.544 4.247 -17.140 1.00 85.94 96 MET A CA 1
ATOM 769 C C . MET A 1 96 ? 12.181 2.971 -17.902 1.00 85.94 96 MET A C 1
ATOM 771 O O . MET A 1 96 ? 11.110 2.387 -17.713 1.00 85.94 96 MET A O 1
ATOM 775 N N . ASP A 1 97 ? 13.132 2.453 -18.668 1.00 84.44 97 ASP A N 1
ATOM 776 C CA . ASP A 1 97 ? 13.022 1.135 -19.295 1.00 84.44 97 ASP A CA 1
ATOM 777 C C . ASP A 1 97 ? 13.638 0.059 -18.397 1.00 84.44 97 ASP A C 1
ATOM 779 O O . ASP A 1 97 ? 14.588 -0.627 -18.766 1.00 84.44 97 ASP A O 1
ATOM 783 N N . LEU A 1 98 ? 13.101 -0.070 -17.177 1.00 89.81 98 LEU A N 1
ATOM 784 C CA . LEU A 1 98 ? 13.525 -1.115 -16.245 1.00 89.81 98 LEU A CA 1
ATOM 785 C C . LEU A 1 98 ? 13.065 -2.494 -16.766 1.00 89.81 98 LEU A C 1
ATOM 787 O O . LEU A 1 98 ? 11.849 -2.691 -16.905 1.00 89.81 98 LEU A O 1
ATOM 791 N N . PRO A 1 99 ? 13.984 -3.442 -17.043 1.00 92.19 99 PRO A N 1
ATOM 792 C CA . PRO A 1 99 ? 13.630 -4.753 -17.585 1.00 92.19 99 PRO A CA 1
ATOM 793 C C . PRO A 1 99 ? 12.773 -5.590 -16.628 1.00 92.19 99 PRO A C 1
ATOM 795 O O . PRO A 1 99 ? 12.862 -5.453 -15.406 1.00 92.19 99 PRO A O 1
ATOM 798 N N . ASP A 1 100 ? 11.991 -6.523 -17.179 1.00 93.69 100 ASP A N 1
ATOM 799 C CA . ASP A 1 100 ? 11.141 -7.429 -16.391 1.00 93.69 100 ASP A CA 1
ATOM 800 C C . ASP A 1 100 ? 11.943 -8.263 -15.385 1.00 93.69 100 ASP A C 1
ATOM 802 O O . ASP A 1 100 ? 11.523 -8.416 -14.241 1.00 93.69 100 ASP A O 1
ATOM 806 N N . GLU A 1 101 ? 13.115 -8.763 -15.786 1.00 95.62 101 GLU A N 1
ATOM 807 C CA . GLU A 1 101 ? 13.996 -9.557 -14.918 1.00 95.62 101 GLU A CA 1
ATOM 808 C C . GLU A 1 101 ? 14.453 -8.798 -13.667 1.00 95.62 101 GLU A C 1
ATOM 810 O O . GLU A 1 101 ? 14.776 -9.420 -12.658 1.00 95.62 101 GLU A O 1
ATOM 815 N N . VAL A 1 102 ? 14.442 -7.463 -13.723 1.00 95.38 102 VAL A N 1
ATOM 816 C CA . VAL A 1 102 ? 14.766 -6.579 -12.606 1.00 95.38 102 VAL A CA 1
ATOM 817 C C . VAL A 1 102 ? 13.506 -6.244 -11.816 1.00 95.38 102 VAL A C 1
ATOM 819 O O . VAL A 1 102 ? 13.469 -6.435 -10.603 1.00 95.38 102 VAL A O 1
ATOM 822 N N . PHE A 1 103 ? 12.451 -5.784 -12.496 1.00 93.62 103 PHE A N 1
ATOM 823 C CA . PHE A 1 103 ? 11.203 -5.352 -11.857 1.00 93.62 103 PHE A CA 1
ATOM 824 C C . PHE A 1 103 ? 10.522 -6.483 -11.073 1.00 93.62 103 PHE A C 1
ATOM 826 O O . PHE A 1 103 ? 10.036 -6.266 -9.964 1.00 93.62 103 PHE A O 1
ATOM 833 N N . TYR A 1 104 ? 10.544 -7.701 -11.618 1.00 95.50 104 TYR A N 1
ATOM 834 C CA . TYR A 1 104 ? 10.004 -8.896 -10.972 1.00 95.50 104 TYR A CA 1
ATOM 835 C C . TYR A 1 104 ? 11.057 -9.695 -10.198 1.00 95.50 104 TYR A C 1
ATOM 837 O O . TYR A 1 104 ? 10.755 -10.786 -9.706 1.00 95.50 104 TYR A O 1
ATOM 845 N N . HIS A 1 105 ? 12.287 -9.186 -10.059 1.00 98.19 105 HIS A N 1
ATOM 846 C CA . HIS A 1 105 ? 13.299 -9.867 -9.261 1.00 98.19 105 HIS A CA 1
ATOM 847 C C . HIS A 1 105 ? 12.801 -10.020 -7.813 1.00 98.19 105 HIS A C 1
ATOM 849 O O . HIS A 1 105 ? 12.354 -9.028 -7.225 1.00 98.19 105 HIS A O 1
ATOM 855 N N . PRO A 1 106 ? 12.922 -11.203 -7.180 1.00 98.44 106 PRO A N 1
ATOM 856 C CA . PRO A 1 106 ? 12.346 -11.452 -5.856 1.00 98.44 106 PRO A CA 1
ATOM 857 C C . PRO A 1 106 ? 12.750 -10.434 -4.783 1.00 98.44 106 PRO A C 1
ATOM 859 O O . PRO A 1 106 ? 11.928 -10.056 -3.955 1.00 98.44 106 PRO A O 1
ATOM 862 N N . VAL A 1 107 ? 13.996 -9.948 -4.820 1.00 98.50 107 VAL A N 1
ATOM 863 C CA . VAL A 1 107 ? 14.473 -8.911 -3.885 1.00 98.50 107 VAL A CA 1
ATOM 864 C C . VAL A 1 107 ? 13.775 -7.569 -4.124 1.00 98.50 107 VAL A C 1
ATOM 866 O O . VAL A 1 107 ? 13.384 -6.913 -3.165 1.00 98.50 107 VAL A O 1
ATOM 869 N N . ILE A 1 108 ? 13.579 -7.164 -5.381 1.00 97.88 108 ILE A N 1
ATOM 870 C CA . ILE A 1 108 ? 12.909 -5.898 -5.718 1.00 97.88 108 ILE A CA 1
ATOM 871 C C . ILE A 1 108 ? 11.431 -5.964 -5.328 1.00 97.88 108 ILE A C 1
ATOM 873 O O . ILE A 1 108 ? 10.903 -5.016 -4.745 1.00 97.88 108 ILE A O 1
ATOM 877 N N . VAL A 1 109 ? 10.789 -7.109 -5.569 1.00 97.25 109 VAL A N 1
ATOM 878 C CA . VAL A 1 109 ? 9.408 -7.362 -5.150 1.00 97.25 109 VAL A CA 1
ATOM 879 C C . VAL A 1 109 ? 9.278 -7.320 -3.625 1.00 97.25 109 VAL A C 1
ATOM 881 O O . VAL A 1 109 ? 8.424 -6.587 -3.136 1.00 97.25 109 VAL A O 1
ATOM 884 N N . ASP A 1 110 ? 10.130 -8.014 -2.858 1.00 98.25 110 ASP A N 1
ATOM 885 C CA . ASP A 1 110 ? 10.073 -7.997 -1.381 1.00 98.25 110 ASP A CA 1
ATOM 886 C C . ASP A 1 110 ? 10.294 -6.585 -0.811 1.00 98.25 110 ASP A C 1
ATOM 888 O O . ASP A 1 110 ? 9.593 -6.172 0.114 1.00 98.25 110 ASP A O 1
ATOM 892 N N . LEU A 1 111 ? 11.199 -5.795 -1.402 1.00 98.38 111 LEU A N 1
ATOM 893 C CA . LEU A 1 111 ? 11.403 -4.395 -1.019 1.00 98.38 111 LEU A CA 1
ATOM 894 C C . LEU A 1 111 ? 10.160 -3.535 -1.298 1.00 98.38 111 LEU A C 1
ATOM 896 O O . LEU A 1 111 ? 9.725 -2.786 -0.420 1.00 98.38 111 LEU A O 1
ATOM 900 N N . ALA A 1 112 ? 9.547 -3.668 -2.476 1.00 97.1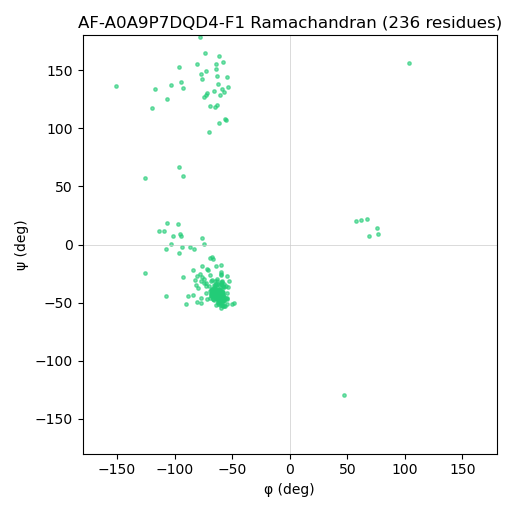2 112 ALA A N 1
ATOM 901 C CA . ALA A 1 112 ? 8.307 -2.967 -2.815 1.00 97.12 112 ALA A CA 1
ATOM 902 C C . ALA A 1 112 ? 7.127 -3.406 -1.924 1.00 97.12 112 ALA A C 1
ATOM 904 O O . ALA A 1 112 ? 6.285 -2.587 -1.540 1.00 97.12 112 ALA A O 1
ATOM 905 N N . GLU A 1 113 ? 7.069 -4.683 -1.541 1.00 97.62 113 GLU A N 1
ATOM 906 C CA . GLU A 1 113 ? 6.086 -5.194 -0.585 1.00 97.62 113 GLU A CA 1
ATOM 907 C C . GLU A 1 113 ? 6.315 -4.660 0.827 1.00 97.62 113 GLU A C 1
ATOM 909 O O . GLU A 1 113 ? 5.342 -4.290 1.479 1.00 97.62 113 GLU A O 1
ATOM 914 N N . CYS A 1 114 ? 7.565 -4.530 1.285 1.00 98.19 114 CYS A N 1
ATOM 915 C CA . CYS A 1 114 ? 7.861 -3.863 2.553 1.00 98.19 114 CYS A CA 1
ATOM 916 C C . CYS A 1 114 ? 7.328 -2.432 2.553 1.00 98.19 114 CYS A C 1
ATOM 918 O O . CYS A 1 114 ? 6.640 -2.040 3.487 1.00 98.19 114 CYS A O 1
ATOM 920 N N . ILE A 1 115 ? 7.592 -1.660 1.497 1.00 97.81 115 ILE A N 1
ATOM 921 C CA . ILE A 1 115 ? 7.085 -0.287 1.399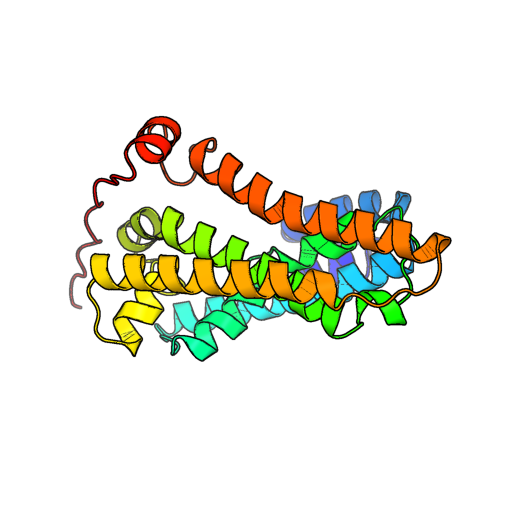 1.00 97.81 115 ILE A CA 1
ATOM 922 C C . ILE A 1 115 ? 5.555 -0.245 1.341 1.00 97.81 115 ILE A C 1
ATOM 924 O O . ILE A 1 115 ? 4.939 0.618 1.968 1.00 97.81 115 ILE A O 1
ATOM 928 N N . THR A 1 116 ? 4.938 -1.196 0.639 1.00 97.56 116 THR A N 1
ATOM 929 C CA . THR A 1 116 ? 3.479 -1.354 0.640 1.00 97.56 116 THR A CA 1
ATOM 930 C C . THR A 1 116 ? 2.959 -1.581 2.057 1.00 97.56 116 THR A C 1
ATOM 932 O O . THR A 1 116 ? 2.018 -0.903 2.459 1.00 97.56 116 THR A O 1
ATOM 935 N N . ASP A 1 117 ? 3.583 -2.488 2.814 1.00 97.62 117 ASP A N 1
ATOM 936 C CA . ASP A 1 117 ? 3.219 -2.797 4.198 1.00 97.62 117 ASP A CA 1
ATOM 937 C C . ASP A 1 117 ? 3.348 -1.565 5.102 1.00 97.62 117 ASP A C 1
ATOM 939 O O . ASP A 1 117 ? 2.398 -1.242 5.809 1.00 97.62 117 ASP A O 1
ATOM 943 N N . LEU A 1 118 ? 4.467 -0.834 5.038 1.00 97.62 118 LEU A N 1
ATOM 944 C CA . LEU A 1 118 ? 4.651 0.393 5.825 1.00 97.62 118 LEU A CA 1
ATOM 945 C C . LEU A 1 118 ? 3.544 1.414 5.527 1.00 97.62 118 LEU A C 1
ATOM 947 O O . LEU A 1 118 ? 2.898 1.906 6.446 1.00 97.62 118 LEU A O 1
ATOM 951 N N . ALA A 1 119 ? 3.262 1.669 4.245 1.00 96.62 119 ALA A N 1
ATOM 952 C CA . ALA A 1 119 ? 2.252 2.642 3.838 1.00 96.62 119 ALA A CA 1
ATOM 953 C C . ALA A 1 119 ? 0.829 2.251 4.274 1.00 96.62 119 ALA A C 1
ATOM 955 O O . ALA A 1 119 ? 0.074 3.107 4.733 1.00 96.62 119 ALA A O 1
ATOM 956 N N . VAL A 1 120 ? 0.438 0.976 4.150 1.00 96.25 120 VAL A N 1
ATOM 957 C CA . VAL A 1 120 ? -0.908 0.550 4.574 1.00 96.25 120 VAL A CA 1
ATOM 958 C C . VAL A 1 120 ? -1.044 0.465 6.093 1.00 96.25 120 VAL A C 1
ATOM 960 O O . VAL A 1 120 ? -2.119 0.768 6.600 1.00 96.25 120 VAL A O 1
ATOM 963 N N . ILE A 1 121 ? 0.018 0.110 6.826 1.00 97.19 121 ILE A N 1
ATOM 964 C CA . ILE A 1 121 ? 0.006 0.120 8.297 1.00 97.19 121 ILE A CA 1
ATOM 965 C C . ILE A 1 121 ? -0.109 1.557 8.809 1.00 97.19 121 ILE A C 1
ATOM 967 O O . ILE A 1 121 ? -0.968 1.824 9.648 1.00 97.19 121 ILE A O 1
ATOM 971 N N . ASP A 1 122 ? 0.689 2.485 8.269 1.00 96.31 122 ASP A N 1
ATOM 972 C CA . ASP A 1 122 ? 0.592 3.914 8.587 1.00 96.31 122 ASP A CA 1
ATOM 973 C C . ASP A 1 122 ? -0.828 4.433 8.336 1.00 96.31 122 ASP A C 1
ATOM 975 O O . ASP A 1 122 ? -1.414 5.103 9.194 1.00 96.31 122 ASP A O 1
ATOM 979 N N . ASN A 1 123 ? -1.409 4.073 7.183 1.00 97.00 123 ASN A N 1
ATOM 980 C CA . ASN A 1 123 ? -2.772 4.451 6.844 1.00 97.00 123 ASN A CA 1
ATOM 981 C C . ASN A 1 123 ? -3.780 3.925 7.862 1.00 97.00 123 ASN A C 1
ATOM 983 O O . ASN A 1 123 ? -4.586 4.699 8.366 1.00 97.00 123 ASN A O 1
ATOM 987 N N . ASP A 1 124 ? -3.723 2.633 8.168 1.00 97.56 124 ASP A N 1
ATOM 988 C CA . ASP A 1 124 ? -4.679 1.989 9.057 1.00 97.56 124 ASP A CA 1
ATOM 989 C C . ASP A 1 124 ? -4.577 2.541 10.484 1.00 97.56 124 ASP A C 1
ATOM 991 O O . ASP A 1 124 ? -5.599 2.789 11.124 1.00 97.56 124 ASP A O 1
ATOM 995 N N . MET A 1 125 ? -3.361 2.784 10.982 1.00 96.38 125 MET A N 1
ATOM 996 C CA . MET A 1 125 ? -3.144 3.366 12.307 1.00 96.38 125 MET A CA 1
ATOM 997 C C . MET A 1 125 ? -3.743 4.772 12.406 1.00 96.38 125 MET A C 1
ATOM 999 O O . MET A 1 125 ? -4.441 5.077 13.377 1.00 96.38 125 MET A O 1
ATOM 1003 N N . ILE A 1 126 ? -3.510 5.631 11.407 1.00 95.56 126 ILE A N 1
ATOM 1004 C CA . ILE A 1 126 ? -4.011 7.011 11.443 1.00 95.56 126 ILE A CA 1
ATOM 1005 C C . ILE A 1 126 ? -5.507 7.107 11.115 1.00 95.56 126 ILE A C 1
ATOM 1007 O O . ILE A 1 126 ? -6.206 7.977 11.640 1.00 95.56 126 ILE A O 1
ATOM 1011 N N . SER A 1 127 ? -6.026 6.218 10.265 1.00 96.06 127 SER A N 1
ATOM 1012 C CA . SER A 1 127 ? -7.425 6.229 9.839 1.00 96.06 127 SER A CA 1
ATOM 1013 C C . SER A 1 127 ? -8.359 5.521 10.821 1.00 96.06 127 SER A C 1
ATOM 1015 O O . SER A 1 127 ? -9.549 5.853 10.841 1.00 96.06 127 SER A O 1
ATOM 1017 N N . TYR A 1 128 ? -7.842 4.618 11.668 1.00 96.50 128 TYR A N 1
ATOM 1018 C CA . TYR A 1 128 ? -8.640 3.765 12.555 1.00 96.50 128 TYR A CA 1
ATOM 1019 C C . TYR A 1 128 ? -9.698 4.545 13.331 1.00 96.50 128 TYR A C 1
ATOM 1021 O O . TYR A 1 128 ? -10.873 4.185 13.306 1.00 96.50 128 TYR A O 1
ATOM 1029 N N . ASN A 1 129 ? -9.304 5.641 13.990 1.00 94.31 129 ASN A N 1
ATOM 1030 C CA . ASN A 1 129 ? -10.199 6.412 14.856 1.00 94.31 129 ASN A CA 1
ATOM 1031 C C . ASN A 1 129 ? -11.407 6.985 14.092 1.00 94.31 129 ASN A C 1
ATOM 1033 O O . ASN A 1 129 ? -12.536 6.975 14.587 1.00 94.31 129 ASN A O 1
ATOM 1037 N N . LYS A 1 130 ? -11.178 7.433 12.855 1.00 94.25 130 LYS A N 1
ATOM 1038 C CA . LYS A 1 130 ? -12.231 7.909 11.958 1.00 94.25 130 LYS A CA 1
ATOM 1039 C C . LYS A 1 130 ? -13.088 6.753 11.445 1.00 94.25 130 LYS A C 1
ATOM 1041 O O . LYS A 1 130 ? -14.311 6.850 11.450 1.00 94.25 130 LYS A O 1
ATOM 1046 N N . GLU A 1 131 ? -12.463 5.671 10.993 1.00 94.69 131 GLU A N 1
ATOM 1047 C CA . GLU A 1 131 ? -13.149 4.524 10.386 1.00 94.69 131 GLU A CA 1
ATOM 1048 C C . GLU A 1 131 ? -14.054 3.795 11.377 1.00 94.69 131 GLU A C 1
ATOM 1050 O O . GLU A 1 131 ? -15.203 3.483 11.058 1.00 94.69 131 GLU A O 1
ATOM 1055 N N . GLN A 1 132 ? -13.573 3.571 12.601 1.00 93.81 132 GLN A N 1
ATOM 1056 C CA . GLN A 1 132 ? -14.362 2.949 13.662 1.00 93.81 132 GLN A CA 1
ATOM 1057 C C . GLN A 1 132 ? -15.560 3.818 14.074 1.00 93.81 132 GLN A C 1
ATOM 1059 O O . GLN A 1 132 ? -16.634 3.275 14.329 1.00 93.81 132 GLN A O 1
ATOM 1064 N N . ALA A 1 133 ? -15.422 5.150 14.055 1.00 92.56 133 ALA A N 1
ATOM 1065 C CA . ALA A 1 133 ? -16.490 6.085 14.417 1.00 92.56 133 ALA A CA 1
ATOM 1066 C C . ALA A 1 133 ? -17.645 6.106 13.401 1.00 92.56 133 ALA A C 1
ATOM 1068 O O . ALA A 1 133 ? -18.784 6.390 13.762 1.00 92.56 133 ALA A O 1
ATOM 1069 N N . ILE A 1 134 ? -17.370 5.766 12.138 1.00 91.44 134 ILE A N 1
ATOM 1070 C CA . ILE A 1 134 ? -18.380 5.693 11.069 1.00 91.44 134 ILE A CA 1
ATOM 1071 C C . ILE A 1 134 ? -18.831 4.257 10.757 1.00 91.44 134 ILE A C 1
ATOM 1073 O O . ILE A 1 134 ? -19.542 4.037 9.781 1.00 91.44 134 ILE A O 1
ATOM 1077 N N . GLY A 1 135 ? -18.408 3.270 11.555 1.00 87.69 135 GLY A N 1
ATOM 1078 C CA . GLY A 1 135 ? -18.794 1.866 11.376 1.00 87.69 135 GLY A CA 1
ATOM 1079 C C . GLY A 1 135 ? -18.081 1.141 10.228 1.00 87.69 135 GLY A C 1
ATOM 1080 O O . GLY A 1 135 ? -18.498 0.050 9.855 1.00 87.69 135 GLY A O 1
ATOM 1081 N N . ASN A 1 136 ? -16.995 1.703 9.687 1.00 86.19 136 ASN A N 1
ATOM 1082 C CA . ASN A 1 136 ? -16.202 1.104 8.606 1.00 86.19 136 ASN A CA 1
ATOM 1083 C C . ASN A 1 136 ? -14.840 0.561 9.082 1.00 86.19 136 ASN A C 1
ATOM 1085 O O . ASN A 1 136 ? -13.938 0.344 8.284 1.00 86.19 136 ASN A O 1
ATOM 1089 N N . GLY A 1 137 ? -14.669 0.336 10.386 1.00 86.00 137 GLY A N 1
ATOM 1090 C CA . GLY A 1 137 ? -13.388 -0.093 10.958 1.00 86.00 137 GLY A CA 1
ATOM 1091 C C . GLY A 1 137 ? -13.005 -1.555 10.699 1.00 86.00 137 GLY A C 1
ATOM 1092 O O . GLY A 1 137 ? -11.981 -1.988 11.209 1.00 86.00 137 GLY A O 1
ATOM 1093 N N . ALA A 1 138 ? -13.811 -2.351 9.986 1.00 88.69 138 ALA A N 1
ATOM 1094 C CA . ALA A 1 138 ? -13.566 -3.790 9.829 1.00 88.69 138 ALA A CA 1
ATOM 1095 C C . ALA A 1 138 ? -12.381 -4.118 8.901 1.00 88.69 138 ALA A C 1
ATOM 1097 O O . ALA A 1 138 ? -11.686 -5.104 9.138 1.00 88.69 138 ALA A O 1
ATOM 1098 N N . HIS A 1 139 ? -12.138 -3.294 7.875 1.00 95.25 139 HIS A N 1
ATOM 1099 C CA . HIS A 1 139 ? -10.991 -3.428 6.969 1.00 95.25 139 HIS A CA 1
ATOM 1100 C C . HIS A 1 139 ? -9.848 -2.516 7.423 1.00 95.25 139 HIS A C 1
ATOM 1102 O O . HIS A 1 139 ? -9.542 -1.519 6.779 1.00 95.25 139 HIS A O 1
ATOM 1108 N N . ASN A 1 140 ? -9.284 -2.836 8.587 1.00 97.50 140 ASN A N 1
ATOM 1109 C CA . ASN A 1 140 ? -8.212 -2.078 9.226 1.00 97.50 140 ASN A CA 1
ATOM 1110 C C . ASN A 1 140 ? -7.347 -3.026 10.075 1.00 97.50 140 ASN A C 1
ATOM 1112 O O . ASN A 1 140 ? -7.897 -3.861 10.806 1.00 97.50 140 ASN A O 1
ATOM 1116 N N . ILE A 1 141 ? -6.015 -2.896 10.022 1.00 97.75 141 ILE A N 1
ATOM 1117 C CA . ILE A 1 141 ? -5.103 -3.798 10.740 1.00 97.75 141 ILE A CA 1
ATOM 1118 C C . ILE A 1 141 ? -5.349 -3.799 12.249 1.00 97.75 141 ILE A C 1
ATOM 1120 O O . ILE A 1 141 ? -5.268 -4.853 12.870 1.00 97.75 141 ILE A O 1
ATOM 1124 N N . ILE A 1 142 ? -5.721 -2.661 12.839 1.00 97.88 142 ILE A N 1
ATOM 1125 C CA . ILE A 1 142 ? -5.992 -2.552 14.276 1.00 97.88 142 ILE A CA 1
ATOM 1126 C C . ILE A 1 142 ? -7.166 -3.452 14.652 1.00 97.88 142 ILE A C 1
ATOM 1128 O O . ILE A 1 142 ? -7.063 -4.246 15.583 1.00 97.88 142 ILE A O 1
ATOM 1132 N N . SER A 1 143 ? -8.252 -3.419 13.880 1.00 96.31 143 SER A N 1
ATOM 1133 C CA . SER A 1 143 ? -9.392 -4.317 14.092 1.00 96.31 143 SER A CA 1
ATOM 1134 C C . SER A 1 143 ? -9.040 -5.783 13.861 1.00 96.31 143 SER A C 1
ATOM 1136 O O . SER A 1 143 ? -9.526 -6.638 14.601 1.00 96.31 143 SER A O 1
ATOM 1138 N N . ALA A 1 144 ? -8.206 -6.083 12.860 1.00 97.25 144 ALA A N 1
ATOM 1139 C CA . ALA A 1 144 ? -7.751 -7.444 12.595 1.00 97.25 144 ALA A CA 1
ATOM 1140 C C . ALA A 1 144 ? -6.904 -7.988 13.757 1.00 97.25 144 ALA A C 1
ATOM 1142 O O . ALA A 1 144 ? -7.152 -9.097 14.216 1.00 97.25 144 ALA A O 1
ATOM 1143 N N . ILE A 1 145 ? -5.976 -7.191 14.295 1.00 98.25 145 ILE A N 1
ATOM 1144 C CA . ILE A 1 145 ? -5.149 -7.548 15.457 1.00 98.25 145 ILE A CA 1
ATOM 1145 C C . ILE A 1 145 ? -6.017 -7.771 16.698 1.00 98.25 145 ILE A C 1
ATOM 1147 O O . ILE A 1 145 ? -5.859 -8.780 17.380 1.00 98.25 145 ILE A O 1
ATOM 1151 N N . MET A 1 146 ? -6.950 -6.858 16.988 1.00 97.00 146 MET A N 1
ATOM 1152 C CA . MET A 1 146 ? -7.870 -7.007 18.122 1.00 97.00 146 MET A CA 1
ATOM 1153 C C . MET A 1 146 ? -8.695 -8.296 18.012 1.00 97.00 146 MET A C 1
ATOM 1155 O O . MET A 1 146 ? -8.907 -8.983 19.006 1.00 97.00 146 MET A O 1
ATOM 1159 N N . PHE A 1 147 ? -9.162 -8.623 16.804 1.00 94.81 147 PHE A N 1
ATOM 1160 C CA . PHE A 1 147 ? -9.951 -9.825 16.547 1.00 94.81 147 PHE A CA 1
ATOM 1161 C C . PHE A 1 147 ? -9.127 -11.111 16.679 1.00 94.81 147 PHE A C 1
ATOM 1163 O O . PHE A 1 147 ? -9.584 -12.053 17.317 1.00 94.81 147 PHE A O 1
ATOM 1170 N N . ASP A 1 148 ? -7.931 -11.144 16.093 1.00 96.00 148 ASP A N 1
ATOM 1171 C CA . ASP A 1 148 ? -7.109 -12.355 15.983 1.00 96.00 148 ASP A CA 1
ATOM 1172 C C . ASP A 1 148 ? -6.318 -12.642 17.272 1.00 96.00 148 ASP A C 1
ATOM 1174 O O . ASP A 1 148 ? -6.138 -13.796 17.652 1.00 96.00 148 ASP A O 1
ATOM 1178 N N . LEU A 1 149 ? -5.864 -11.593 17.972 1.00 96.50 149 LEU A N 1
ATOM 1179 C CA . LEU A 1 149 ? -5.008 -11.699 19.164 1.00 96.50 149 LEU A CA 1
ATOM 1180 C C . LEU A 1 149 ? -5.725 -11.362 20.481 1.00 96.50 149 LEU A C 1
ATOM 1182 O O . LEU A 1 149 ? -5.115 -11.455 21.545 1.00 96.50 149 LEU A O 1
ATOM 1186 N N . GLY A 1 150 ? -6.991 -10.936 20.437 1.00 96.75 150 GLY A N 1
ATOM 1187 C CA . GLY A 1 150 ? -7.761 -10.575 21.634 1.00 96.75 150 GLY A CA 1
ATOM 1188 C C . GLY A 1 150 ? -7.254 -9.323 22.363 1.00 96.75 150 GLY A C 1
ATOM 1189 O O . GLY A 1 150 ? -7.515 -9.163 23.554 1.00 96.75 150 GLY A O 1
ATOM 1190 N N . LEU A 1 151 ? -6.510 -8.451 21.675 1.00 97.94 151 LEU A N 1
ATOM 1191 C CA . LEU A 1 151 ? -5.971 -7.213 22.243 1.00 97.94 151 LEU A CA 1
ATOM 1192 C C . LEU A 1 151 ? -7.020 -6.093 22.272 1.00 97.94 151 LEU A C 1
ATOM 1194 O O . LEU A 1 151 ? -7.953 -6.061 21.465 1.00 97.94 151 LEU A O 1
ATOM 1198 N N . ASP A 1 152 ? -6.837 -5.134 23.179 1.00 96.25 152 ASP A N 1
ATOM 1199 C CA . ASP A 1 152 ? -7.549 -3.860 23.128 1.00 96.25 152 ASP A CA 1
ATOM 1200 C C . ASP A 1 152 ? -6.934 -2.921 22.068 1.00 96.25 152 ASP A C 1
ATOM 1202 O O . ASP A 1 152 ? -5.967 -3.262 21.384 1.00 96.25 152 ASP A O 1
ATOM 1206 N N . VAL A 1 153 ? -7.512 -1.727 21.897 1.00 95.06 153 VAL A N 1
ATOM 1207 C CA . VAL A 1 153 ? -7.044 -0.767 20.880 1.00 95.06 153 VAL A CA 1
ATOM 1208 C C . VAL A 1 153 ? -5.588 -0.364 21.128 1.00 95.06 153 VAL A C 1
ATOM 1210 O O . VAL A 1 153 ? -4.802 -0.306 20.186 1.00 95.06 153 VAL A O 1
ATOM 1213 N N . SER A 1 154 ? -5.214 -0.115 22.384 1.00 94.88 154 SER A N 1
ATOM 1214 C CA . SER A 1 154 ? -3.854 0.288 22.755 1.00 94.88 154 SER A CA 1
ATOM 1215 C C . SER A 1 154 ? -2.838 -0.819 22.470 1.00 94.88 154 SER A C 1
ATOM 1217 O O . SER A 1 154 ? -1.800 -0.562 21.860 1.00 94.88 154 SER A O 1
ATOM 1219 N N . GLY A 1 155 ? -3.151 -2.060 22.848 1.00 97.88 155 GLY A N 1
ATOM 1220 C CA . GLY A 1 155 ? -2.335 -3.234 22.560 1.00 97.88 155 GLY A CA 1
ATOM 1221 C C . GLY A 1 155 ? -2.206 -3.493 21.061 1.00 97.88 155 GLY A C 1
ATOM 1222 O O . GLY A 1 155 ? -1.108 -3.768 20.581 1.00 97.88 155 GLY A O 1
ATOM 1223 N N . ALA A 1 156 ? -3.290 -3.331 20.299 1.00 97.94 156 ALA A N 1
ATOM 1224 C CA . ALA A 1 156 ? -3.263 -3.470 18.847 1.00 97.94 156 ALA A CA 1
ATOM 1225 C C . ALA A 1 156 ? -2.419 -2.381 18.160 1.00 97.94 156 ALA A C 1
ATOM 1227 O O . ALA A 1 156 ? -1.652 -2.693 17.250 1.00 97.94 156 ALA A O 1
ATOM 1228 N N . MET A 1 157 ? -2.490 -1.127 18.622 1.00 97.38 157 MET A N 1
ATOM 1229 C CA . MET A 1 157 ? -1.633 -0.035 18.138 1.00 97.38 157 MET A CA 1
ATOM 1230 C C . MET A 1 157 ? -0.152 -0.301 18.431 1.00 97.38 157 MET A C 1
ATOM 1232 O O . MET A 1 157 ? 0.692 -0.124 17.553 1.00 97.38 157 MET A O 1
ATOM 1236 N N . ALA A 1 158 ? 0.169 -0.769 19.642 1.00 97.75 158 ALA A N 1
ATOM 1237 C CA . ALA A 1 158 ? 1.536 -1.127 20.016 1.00 97.75 158 ALA A CA 1
ATOM 1238 C C . ALA A 1 158 ? 2.070 -2.296 19.174 1.00 97.75 158 ALA A C 1
ATOM 1240 O O . ALA A 1 158 ? 3.208 -2.253 18.701 1.00 97.75 158 ALA A O 1
ATOM 1241 N N . TRP A 1 159 ? 1.236 -3.312 18.931 1.00 98.44 159 TRP A N 1
ATOM 1242 C CA . TRP A 1 159 ? 1.581 -4.430 18.056 1.00 98.44 159 TRP A CA 1
ATOM 1243 C C . TRP A 1 159 ? 1.842 -3.956 16.622 1.00 98.44 159 TRP A C 1
ATOM 1245 O O . TRP A 1 159 ? 2.868 -4.308 16.043 1.00 98.44 159 TRP A O 1
ATOM 1255 N N . ALA A 1 160 ? 0.965 -3.115 16.060 1.00 98.31 160 ALA A N 1
ATOM 1256 C CA . ALA A 1 160 ? 1.118 -2.581 14.706 1.00 98.31 160 ALA A CA 1
ATOM 1257 C C . ALA A 1 160 ? 2.401 -1.750 14.559 1.00 98.31 160 ALA A C 1
ATOM 1259 O O . ALA A 1 160 ? 3.140 -1.938 13.594 1.00 98.31 160 ALA A O 1
ATOM 1260 N N . ALA A 1 161 ? 2.722 -0.905 15.545 1.00 97.81 161 ALA A N 1
ATOM 1261 C CA . ALA A 1 161 ? 3.962 -0.128 15.568 1.00 97.81 161 ALA A CA 1
ATOM 1262 C C . ALA A 1 161 ? 5.216 -1.020 15.645 1.00 97.81 161 ALA A C 1
ATOM 1264 O O . ALA A 1 161 ? 6.227 -0.755 14.984 1.00 97.81 161 ALA A O 1
ATOM 1265 N N . HIS A 1 162 ? 5.156 -2.106 16.422 1.00 98.50 162 HIS A N 1
ATOM 1266 C CA . HIS A 1 162 ? 6.238 -3.084 16.473 1.00 98.50 162 HIS A CA 1
ATOM 1267 C C . HIS A 1 162 ? 6.401 -3.802 15.127 1.00 98.50 162 HIS A C 1
ATOM 1269 O O . HIS A 1 162 ? 7.503 -3.841 14.586 1.00 98.50 162 HIS A O 1
ATOM 1275 N N . TYR A 1 163 ? 5.307 -4.289 14.536 1.00 98.50 163 TYR A N 1
ATOM 1276 C CA . TYR A 1 163 ? 5.339 -4.940 13.227 1.00 98.50 163 TYR A CA 1
ATOM 1277 C C . TYR A 1 163 ? 5.859 -4.005 12.126 1.00 98.50 163 TYR A C 1
ATOM 1279 O O . TYR A 1 163 ? 6.723 -4.402 11.347 1.00 98.50 163 TYR A O 1
ATOM 1287 N N . HIS A 1 164 ? 5.427 -2.741 12.117 1.00 98.00 164 HIS A N 1
ATOM 1288 C CA . HIS A 1 164 ? 5.962 -1.701 11.236 1.00 98.00 164 HIS A CA 1
ATOM 1289 C C . HIS A 1 164 ? 7.490 -1.569 11.375 1.00 98.00 164 HIS A C 1
ATOM 1291 O O . HIS A 1 164 ? 8.214 -1.542 10.380 1.00 98.00 164 HIS A O 1
ATOM 1297 N N . THR A 1 165 ? 8.003 -1.547 12.609 1.00 98.44 165 THR A N 1
ATOM 1298 C CA . THR A 1 165 ? 9.451 -1.494 12.881 1.00 98.44 165 THR A CA 1
ATOM 1299 C C . THR A 1 165 ? 10.192 -2.703 12.300 1.00 98.44 165 THR A C 1
ATOM 1301 O O . THR A 1 165 ? 11.264 -2.550 11.711 1.00 98.44 165 THR A O 1
ATOM 1304 N N . GLU A 1 166 ? 9.628 -3.905 12.419 1.00 98.62 166 GLU A N 1
ATOM 1305 C CA . GLU A 1 166 ? 10.221 -5.118 11.845 1.00 98.62 166 GLU A CA 1
ATOM 1306 C C . GLU A 1 166 ? 10.200 -5.106 10.309 1.00 98.62 166 GLU A C 1
ATOM 1308 O O . GLU A 1 166 ? 11.191 -5.477 9.675 1.00 98.62 166 GLU A O 1
ATOM 1313 N N . VAL A 1 167 ? 9.130 -4.597 9.690 1.00 98.31 167 VAL A N 1
ATOM 1314 C CA . VAL A 1 167 ? 9.066 -4.399 8.232 1.00 98.31 167 VAL A CA 1
ATOM 1315 C C . VAL A 1 167 ? 10.135 -3.403 7.769 1.00 98.31 167 VAL A C 1
ATOM 1317 O O . VAL A 1 167 ? 10.822 -3.663 6.780 1.00 98.31 167 VAL A O 1
ATOM 1320 N N . GLN A 1 168 ? 10.344 -2.307 8.503 1.00 97.88 168 GLN A N 1
ATOM 1321 C CA . GLN A 1 168 ? 11.397 -1.335 8.199 1.00 97.88 168 GLN A CA 1
ATOM 1322 C C . GLN A 1 168 ? 12.793 -1.972 8.277 1.00 97.88 168 GLN A C 1
ATOM 1324 O O . GLN A 1 168 ? 13.618 -1.764 7.385 1.00 97.88 168 GLN A O 1
ATOM 1329 N N . LYS A 1 169 ? 13.066 -2.788 9.304 1.00 98.44 169 LYS A N 1
ATOM 1330 C CA . LYS A 1 169 ? 14.330 -3.539 9.410 1.00 98.44 169 LYS A CA 1
ATOM 1331 C C . LYS A 1 169 ? 14.509 -4.508 8.242 1.00 98.44 169 LYS A C 1
ATOM 1333 O O . LYS A 1 169 ? 15.603 -4.578 7.683 1.00 98.44 169 LYS A O 1
ATOM 1338 N N . ARG A 1 170 ? 13.453 -5.234 7.851 1.00 98.38 170 ARG A N 1
ATOM 1339 C CA . ARG A 1 170 ? 13.477 -6.131 6.683 1.00 98.38 170 ARG A CA 1
ATOM 1340 C C . ARG A 1 170 ? 13.833 -5.367 5.411 1.00 98.38 170 ARG A C 1
ATOM 1342 O O . ARG A 1 170 ? 14.723 -5.815 4.697 1.00 98.38 170 ARG A O 1
ATOM 1349 N N . PHE A 1 171 ? 13.217 -4.206 5.181 1.00 98.12 171 PHE A N 1
ATOM 1350 C CA . PHE A 1 171 ? 13.530 -3.346 4.039 1.00 98.12 171 PHE A CA 1
ATOM 1351 C C . PHE A 1 171 ? 15.009 -2.934 4.025 1.00 98.12 171 PHE A C 1
ATOM 1353 O O . PHE A 1 171 ? 15.710 -3.186 3.048 1.00 98.12 171 PHE A O 1
ATOM 1360 N N . ILE A 1 172 ? 15.511 -2.376 5.132 1.00 97.56 172 ILE A N 1
ATOM 1361 C CA . ILE A 1 172 ? 16.906 -1.914 5.241 1.00 97.56 172 ILE A CA 1
ATOM 1362 C C . ILE A 1 172 ? 17.890 -3.066 4.998 1.00 97.56 172 ILE A C 1
ATOM 1364 O O . ILE A 1 172 ? 18.836 -2.922 4.228 1.00 97.56 172 ILE A O 1
ATOM 1368 N N . ASN A 1 173 ? 17.647 -4.232 5.600 1.00 98.12 173 ASN A N 1
ATOM 1369 C CA . ASN A 1 173 ? 18.482 -5.416 5.394 1.00 98.12 173 ASN A CA 1
ATOM 1370 C C . ASN A 1 173 ? 18.376 -5.971 3.963 1.00 98.12 173 ASN A C 1
ATOM 1372 O O . ASN A 1 173 ? 19.328 -6.565 3.457 1.00 98.12 173 ASN A O 1
ATOM 1376 N N . GLY A 1 174 ? 17.220 -5.810 3.318 1.00 98.25 174 GLY A N 1
ATOM 1377 C CA . GLY A 1 174 ? 16.978 -6.220 1.938 1.00 98.25 174 GLY A CA 1
ATOM 1378 C C . GLY A 1 174 ? 17.761 -5.391 0.920 1.00 98.25 174 GLY A C 1
ATOM 1379 O O . GLY A 1 174 ? 18.196 -5.947 -0.084 1.00 98.25 174 GLY A O 1
ATOM 1380 N N . LEU A 1 175 ? 18.027 -4.107 1.199 1.00 97.94 175 LEU A N 1
ATOM 1381 C CA . LEU A 1 175 ? 18.826 -3.241 0.317 1.00 97.94 175 LEU A CA 1
ATOM 1382 C C . LEU A 1 175 ? 20.228 -3.809 0.058 1.00 97.94 175 LEU A C 1
ATOM 1384 O O . LEU A 1 175 ? 20.722 -3.743 -1.062 1.00 97.94 175 LEU A O 1
ATOM 1388 N N . ALA A 1 176 ? 20.846 -4.439 1.061 1.00 97.69 176 ALA A N 1
ATOM 1389 C CA . ALA A 1 176 ? 22.158 -5.075 0.920 1.00 97.69 176 ALA A CA 1
ATOM 1390 C C . ALA A 1 176 ? 22.147 -6.334 0.029 1.00 97.69 176 ALA A C 1
ATOM 1392 O O . ALA A 1 176 ? 23.205 -6.857 -0.311 1.00 97.69 176 ALA A O 1
ATOM 1393 N N . LYS A 1 177 ? 20.961 -6.847 -0.322 1.00 98.12 177 LYS A N 1
ATOM 1394 C CA . LYS A 1 177 ? 20.769 -8.044 -1.153 1.00 98.12 177 LYS A CA 1
ATOM 1395 C C . LYS A 1 177 ? 20.377 -7.707 -2.591 1.00 98.12 177 LYS A C 1
ATOM 1397 O O . LYS A 1 177 ? 20.135 -8.627 -3.370 1.00 98.12 177 LYS A O 1
ATOM 1402 N N . VAL A 1 178 ? 20.260 -6.423 -2.933 1.00 98.31 178 VAL A N 1
ATOM 1403 C CA . VAL A 1 178 ? 19.967 -5.989 -4.303 1.00 98.31 178 VAL A CA 1
ATOM 1404 C C . VAL A 1 178 ? 21.156 -6.383 -5.185 1.00 98.31 178 VAL A C 1
ATOM 1406 O O . VAL A 1 178 ? 22.276 -5.953 -4.899 1.00 98.31 178 VAL A O 1
ATOM 1409 N N . PRO A 1 179 ? 20.962 -7.238 -6.205 1.00 97.88 179 PRO A N 1
ATOM 1410 C CA . PRO A 1 179 ? 22.053 -7.616 -7.089 1.00 97.88 179 PRO A CA 1
ATOM 1411 C C . PRO A 1 179 ? 22.401 -6.450 -8.023 1.00 97.88 179 PRO A C 1
ATOM 1413 O O . PRO A 1 179 ? 21.634 -5.501 -8.174 1.00 97.88 179 PRO A O 1
ATOM 1416 N N . SER A 1 180 ? 23.565 -6.539 -8.658 1.00 97.75 180 SER A N 1
ATOM 1417 C CA . SER A 1 180 ? 23.934 -5.645 -9.754 1.00 97.75 180 SER A CA 1
ATOM 1418 C C . SER A 1 180 ? 23.541 -6.285 -11.082 1.00 97.75 180 SER A C 1
ATOM 1420 O O . SER A 1 180 ? 23.817 -7.465 -11.309 1.00 97.75 180 SER A O 1
ATOM 1422 N N . TRP A 1 181 ? 22.935 -5.494 -11.963 1.00 97.88 181 TRP A N 1
ATOM 1423 C CA . TRP A 1 181 ? 22.671 -5.828 -13.368 1.00 97.88 181 TRP A CA 1
ATOM 1424 C C . TRP A 1 181 ? 23.559 -5.016 -14.322 1.00 97.88 181 TRP A C 1
ATOM 1426 O O . TRP A 1 181 ? 23.360 -5.009 -15.536 1.00 97.88 181 TRP A O 1
ATOM 1436 N N . GLY A 1 182 ? 24.565 -4.338 -13.769 1.00 97.88 182 GLY A N 1
ATOM 1437 C CA . GLY A 1 182 ? 25.499 -3.484 -14.483 1.00 97.88 182 GLY A CA 1
ATOM 1438 C C . GLY A 1 182 ? 25.194 -1.994 -14.297 1.00 97.88 182 GLY A C 1
ATOM 1439 O O . GLY A 1 182 ? 24.049 -1.615 -14.040 1.00 97.88 182 GLY A O 1
ATOM 1440 N N . PRO A 1 183 ? 26.201 -1.113 -14.466 1.00 96.81 183 PRO A N 1
ATOM 1441 C CA . PRO A 1 183 ? 26.115 0.275 -14.007 1.00 96.81 183 PRO A CA 1
ATOM 1442 C C . PRO A 1 183 ? 24.939 1.082 -14.572 1.00 96.81 183 PRO A C 1
ATOM 1444 O O . PRO A 1 183 ? 24.397 1.933 -13.876 1.00 96.81 183 PRO A O 1
ATOM 1447 N N . SER A 1 184 ? 24.532 0.831 -15.820 1.00 95.88 184 SER A N 1
ATOM 1448 C CA . SER A 1 184 ? 23.404 1.531 -16.445 1.00 95.88 184 SER A CA 1
ATOM 1449 C C . SER A 1 184 ? 22.058 1.155 -15.824 1.00 95.88 184 SER A C 1
ATOM 1451 O O . SER A 1 184 ? 21.217 2.027 -15.625 1.00 95.88 184 SER A O 1
ATOM 1453 N N . ILE A 1 185 ? 21.854 -0.123 -15.500 1.00 96.31 185 ILE A N 1
ATOM 1454 C CA . ILE A 1 185 ? 20.615 -0.621 -14.896 1.00 96.31 185 ILE A CA 1
ATOM 1455 C C . ILE A 1 185 ? 20.592 -0.330 -13.397 1.00 96.31 185 ILE A C 1
ATOM 1457 O O . ILE A 1 185 ? 19.552 0.055 -12.870 1.00 96.31 185 ILE A O 1
ATOM 1461 N N . ASP A 1 186 ? 21.736 -0.424 -12.721 1.00 97.56 186 ASP A N 1
ATOM 1462 C CA . ASP A 1 186 ? 21.845 -0.176 -11.280 1.00 97.56 186 ASP A CA 1
ATOM 1463 C C . ASP A 1 186 ? 21.419 1.253 -10.901 1.00 97.56 186 ASP A C 1
ATOM 1465 O O . ASP A 1 186 ? 20.799 1.460 -9.856 1.00 97.56 186 ASP A O 1
ATOM 1469 N N . VAL A 1 187 ? 21.683 2.241 -11.767 1.00 96.19 187 VAL A N 1
ATOM 1470 C CA . VAL A 1 187 ? 21.193 3.619 -11.579 1.00 96.19 187 VAL A CA 1
ATOM 1471 C C . VAL A 1 187 ? 19.663 3.673 -11.618 1.00 96.19 187 VAL A C 1
ATOM 1473 O O . VAL A 1 187 ? 19.061 4.292 -10.741 1.00 96.19 187 VAL A O 1
ATOM 1476 N N . LEU A 1 188 ? 19.027 2.978 -12.568 1.00 95.44 188 LEU A N 1
ATOM 1477 C CA . LEU A 1 188 ? 17.564 2.917 -12.680 1.00 95.44 188 LEU A CA 1
ATOM 1478 C C . LEU A 1 188 ? 16.931 2.159 -11.507 1.00 95.44 188 LEU A C 1
ATOM 1480 O O . LEU A 1 188 ? 15.899 2.575 -10.987 1.00 95.44 188 LEU A O 1
ATOM 1484 N N . VAL A 1 189 ? 17.561 1.070 -11.052 1.00 96.69 189 VAL A N 1
ATOM 1485 C CA . VAL A 1 189 ? 17.131 0.324 -9.857 1.00 96.69 189 VAL A CA 1
ATOM 1486 C C . VAL A 1 189 ? 17.157 1.224 -8.633 1.00 96.69 189 VAL A C 1
ATOM 1488 O O . VAL A 1 189 ? 16.192 1.253 -7.869 1.00 96.69 189 VAL A O 1
ATOM 1491 N N . LYS A 1 190 ? 18.245 1.979 -8.452 1.00 96.19 190 LYS A N 1
ATOM 1492 C CA . LYS A 1 190 ? 18.362 2.924 -7.346 1.00 96.19 190 LYS A CA 1
ATOM 1493 C C . LYS A 1 190 ? 17.274 3.994 -7.419 1.00 96.19 190 LYS A C 1
ATOM 1495 O O . LYS A 1 190 ? 16.615 4.234 -6.414 1.00 96.19 190 LYS A O 1
ATOM 1500 N N . GLU A 1 191 ? 17.061 4.599 -8.585 1.00 95.50 191 GLU A N 1
ATOM 1501 C CA . GLU A 1 191 ? 16.033 5.629 -8.774 1.00 95.50 191 GLU A CA 1
ATOM 1502 C C . GLU A 1 191 ? 14.622 5.092 -8.484 1.00 95.50 191 GLU A C 1
ATOM 1504 O O . GLU A 1 191 ? 13.844 5.725 -7.768 1.00 95.50 191 GLU A O 1
ATOM 1509 N N . TYR A 1 192 ? 14.316 3.878 -8.951 1.00 95.50 192 TYR A N 1
ATOM 1510 C CA . TYR A 1 192 ? 13.060 3.193 -8.657 1.00 95.50 192 TYR A CA 1
ATOM 1511 C C . TYR A 1 192 ? 12.874 2.938 -7.152 1.00 95.50 192 TYR A C 1
ATOM 1513 O O . TYR A 1 192 ? 11.817 3.250 -6.594 1.00 95.50 192 TYR A O 1
ATOM 1521 N N . LEU A 1 193 ? 13.891 2.401 -6.468 1.00 96.38 193 LEU A N 1
ATOM 1522 C CA . LEU A 1 193 ? 13.824 2.122 -5.029 1.00 96.38 193 LEU A CA 1
ATOM 1523 C C . LEU A 1 193 ? 13.716 3.408 -4.200 1.00 96.38 193 LEU A C 1
ATOM 1525 O O . LEU A 1 193 ? 12.902 3.458 -3.277 1.00 96.38 193 LEU A O 1
ATOM 1529 N N . ASP A 1 194 ? 14.460 4.456 -4.557 1.00 95.38 194 ASP A N 1
ATOM 1530 C CA . ASP A 1 194 ? 14.353 5.773 -3.926 1.00 95.38 194 ASP A CA 1
ATOM 1531 C C . ASP A 1 194 ? 12.926 6.320 -4.074 1.00 95.38 194 ASP A C 1
ATOM 1533 O O . ASP A 1 194 ? 12.305 6.703 -3.080 1.00 95.38 194 ASP A O 1
ATOM 1537 N N . GLY A 1 195 ? 12.360 6.279 -5.286 1.00 94.38 195 GLY A N 1
ATOM 1538 C CA . GLY A 1 195 ? 10.976 6.685 -5.541 1.00 94.38 195 GLY A CA 1
ATOM 1539 C C . GLY A 1 195 ? 9.963 5.882 -4.721 1.00 94.38 195 GLY A C 1
ATOM 1540 O O . GLY A 1 195 ? 9.016 6.443 -4.167 1.00 94.38 195 GLY A O 1
ATOM 1541 N N . THR A 1 196 ? 10.197 4.576 -4.577 1.00 94.25 196 THR A N 1
ATOM 1542 C CA . THR A 1 196 ? 9.348 3.688 -3.776 1.00 94.25 196 THR A CA 1
ATOM 1543 C C . THR A 1 196 ? 9.375 4.125 -2.306 1.00 94.25 196 THR A C 1
ATOM 1545 O O . THR A 1 196 ? 8.322 4.364 -1.716 1.00 94.25 196 THR A O 1
ATOM 1548 N N . VAL A 1 197 ? 10.559 4.345 -1.721 1.00 94.25 197 VAL A N 1
ATOM 1549 C CA . VAL A 1 197 ? 10.718 4.833 -0.333 1.00 94.25 197 VAL A CA 1
ATOM 1550 C C . VAL A 1 197 ? 10.077 6.205 -0.126 1.00 94.25 197 VAL A C 1
ATOM 1552 O O . VAL A 1 197 ? 9.418 6.435 0.895 1.00 94.25 197 VAL A O 1
ATOM 1555 N N . MET A 1 198 ? 10.227 7.115 -1.094 1.00 94.06 198 MET A N 1
ATOM 1556 C CA . MET A 1 198 ? 9.589 8.433 -1.041 1.00 94.06 198 MET A CA 1
ATOM 1557 C C . MET A 1 198 ? 8.068 8.328 -0.969 1.00 94.06 198 MET A C 1
ATOM 1559 O O . MET A 1 198 ? 7.434 9.201 -0.381 1.00 94.06 198 MET A O 1
ATOM 1563 N N . TRP A 1 199 ? 7.475 7.249 -1.480 1.00 90.44 199 TRP A N 1
ATOM 1564 C CA . TRP A 1 199 ? 6.041 7.022 -1.373 1.00 90.44 199 TRP A CA 1
ATOM 1565 C C . TRP A 1 199 ? 5.583 6.764 0.064 1.00 90.44 199 TRP A C 1
ATOM 1567 O O . TRP A 1 199 ? 4.638 7.410 0.517 1.00 90.44 199 TRP A O 1
ATOM 1577 N N . ALA A 1 200 ? 6.298 5.928 0.827 1.00 89.31 200 ALA A N 1
ATOM 1578 C CA . ALA A 1 200 ? 6.024 5.759 2.259 1.00 89.31 200 ALA A CA 1
ATOM 1579 C C . ALA A 1 200 ? 6.224 7.072 3.026 1.00 89.31 200 ALA A C 1
ATOM 1581 O O . ALA A 1 200 ? 5.365 7.484 3.808 1.00 89.31 200 ALA A O 1
ATOM 1582 N N . ARG A 1 201 ? 7.331 7.782 2.768 1.00 93.31 201 ARG A N 1
ATOM 1583 C CA . ARG A 1 201 ? 7.618 9.041 3.469 1.00 93.31 201 ARG A CA 1
ATOM 1584 C C . ARG A 1 201 ? 6.597 10.133 3.145 1.00 93.31 201 ARG A C 1
ATOM 1586 O O . ARG A 1 201 ? 6.141 10.826 4.054 1.00 93.31 201 ARG A O 1
ATOM 1593 N N . GLY A 1 202 ? 6.232 10.271 1.875 1.00 94.62 202 GLY A N 1
ATOM 1594 C CA . GLY A 1 202 ? 5.220 11.212 1.407 1.00 94.62 202 GLY A CA 1
ATOM 1595 C C . GLY A 1 202 ? 3.841 10.889 1.972 1.00 94.62 202 GLY A C 1
ATOM 1596 O O . GLY A 1 202 ? 3.156 11.793 2.445 1.00 94.62 202 GLY A O 1
ATOM 1597 N N . HIS A 1 203 ? 3.463 9.606 2.012 1.00 92.94 203 HIS A N 1
ATOM 1598 C CA . HIS A 1 203 ? 2.223 9.164 2.647 1.00 92.94 203 HIS A CA 1
ATOM 1599 C C . HIS A 1 203 ? 2.171 9.552 4.127 1.00 92.94 203 HIS A C 1
ATOM 1601 O O . HIS A 1 203 ? 1.162 10.095 4.583 1.00 92.94 203 HIS A O 1
ATOM 1607 N N . HIS A 1 204 ? 3.261 9.325 4.862 1.00 92.25 204 HIS A N 1
ATOM 1608 C CA . HIS A 1 204 ? 3.361 9.704 6.265 1.00 92.25 204 HIS A CA 1
ATOM 1609 C C . HIS A 1 204 ? 3.157 11.212 6.459 1.00 92.25 204 HIS A C 1
ATOM 1611 O O . HIS A 1 204 ? 2.304 11.615 7.247 1.00 92.25 204 HIS A O 1
ATOM 1617 N N . SER A 1 205 ? 3.888 12.056 5.720 1.00 94.62 205 SER A N 1
ATOM 1618 C CA . SER A 1 205 ? 3.735 13.518 5.797 1.00 94.62 205 SER A CA 1
ATOM 1619 C C . SER A 1 205 ? 2.312 13.963 5.449 1.00 94.62 205 SER A C 1
ATOM 1621 O O . SER A 1 205 ? 1.655 14.638 6.241 1.00 94.62 205 SER A O 1
ATOM 1623 N N . TRP A 1 206 ? 1.782 13.494 4.316 1.00 95.94 206 TRP A N 1
ATOM 1624 C CA . TRP A 1 206 ? 0.427 13.820 3.871 1.00 95.94 206 TRP A CA 1
ATOM 1625 C C . TRP A 1 206 ? -0.646 13.397 4.877 1.00 95.94 206 TRP A C 1
ATOM 1627 O O . TRP A 1 206 ? -1.671 14.060 5.015 1.00 95.94 206 TRP A O 1
ATOM 1637 N N . SER A 1 207 ? -0.431 12.312 5.615 1.00 94.62 207 SER A N 1
ATOM 1638 C CA . SER A 1 207 ? -1.398 11.830 6.600 1.00 94.62 207 SER A CA 1
ATOM 1639 C C . SER A 1 207 ? -1.596 12.807 7.768 1.00 94.62 207 SER A C 1
ATOM 1641 O O . SER A 1 207 ? -2.716 12.921 8.266 1.00 94.62 207 SER A O 1
ATOM 1643 N N . TYR A 1 208 ? -0.561 13.567 8.147 1.00 94.56 208 TYR A N 1
ATOM 1644 C CA . TYR A 1 208 ? -0.650 14.620 9.169 1.00 94.56 208 TYR A CA 1
ATOM 1645 C C . TYR A 1 208 ? -0.948 16.009 8.592 1.00 94.56 208 TYR A C 1
ATOM 1647 O O . TYR A 1 208 ? -1.547 16.837 9.270 1.00 94.56 208 TYR A O 1
ATOM 1655 N N . GLU A 1 209 ? -0.548 16.285 7.354 1.00 94.81 209 GLU A N 1
ATOM 1656 C CA . GLU A 1 209 ? -0.798 17.581 6.709 1.00 94.81 209 GLU A CA 1
ATOM 1657 C C . GLU A 1 209 ? -2.203 17.670 6.101 1.00 94.81 209 GLU A C 1
ATOM 1659 O O . GLU A 1 209 ? -2.806 18.743 6.031 1.00 94.81 209 GLU A O 1
ATOM 1664 N N . SER A 1 210 ? -2.756 16.537 5.663 1.00 93.75 210 SER A N 1
ATOM 1665 C CA . SER A 1 210 ? -4.112 16.479 5.136 1.00 93.75 210 SER A CA 1
ATOM 1666 C C . SER A 1 210 ? -5.136 16.537 6.264 1.00 93.75 210 SER A C 1
ATOM 1668 O O . SER A 1 210 ? -5.033 15.871 7.292 1.00 93.75 210 SER A O 1
ATOM 1670 N N . GLN A 1 211 ? -6.237 17.239 6.015 1.00 94.25 211 GLN A N 1
ATOM 1671 C CA . GLN A 1 211 ? -7.369 17.265 6.943 1.00 94.25 211 GLN A CA 1
ATOM 1672 C C . GLN A 1 211 ? -8.219 15.983 6.887 1.00 94.25 211 GLN A C 1
ATOM 1674 O O . GLN A 1 211 ? -9.275 15.895 7.511 1.00 94.25 211 GLN A O 1
ATOM 1679 N N . AR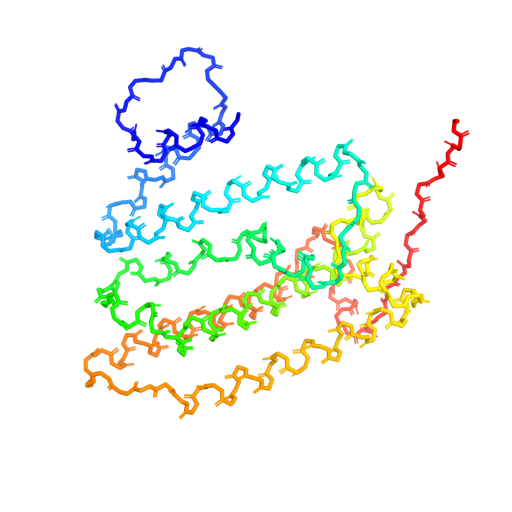G A 1 212 ? -7.789 14.969 6.122 1.00 94.44 212 ARG A N 1
ATOM 1680 C CA . ARG A 1 212 ? -8.585 13.771 5.835 1.00 94.44 212 ARG A CA 1
ATOM 1681 C C . ARG A 1 212 ? -8.842 12.923 7.079 1.00 94.44 212 ARG A C 1
ATOM 1683 O O . ARG A 1 212 ? -9.942 12.372 7.192 1.00 94.44 212 ARG A O 1
ATOM 1690 N N . TYR A 1 213 ? -7.842 12.771 7.946 1.00 92.88 213 TYR A N 1
ATOM 1691 C CA . TYR A 1 213 ? -7.889 11.861 9.099 1.00 92.88 213 TYR A CA 1
ATOM 1692 C C . TYR A 1 213 ? -8.032 12.609 10.418 1.00 92.88 213 TYR A C 1
ATOM 1694 O O . TYR A 1 213 ? -8.858 12.235 11.246 1.00 92.88 213 TYR A O 1
ATOM 1702 N N . LEU A 1 214 ? -7.255 13.680 10.578 1.00 93.06 214 LEU A N 1
ATOM 1703 C CA . LEU A 1 214 ? -7.084 14.387 11.846 1.00 93.06 214 LEU A CA 1
ATOM 1704 C C . LEU A 1 214 ? -7.665 15.809 11.821 1.00 93.06 214 LEU A C 1
ATOM 1706 O O . LEU A 1 214 ? -7.403 16.593 12.730 1.00 93.06 214 LEU A O 1
ATOM 1710 N N . ALA A 1 215 ? -8.440 16.153 10.783 1.00 90.25 215 ALA A N 1
ATOM 1711 C CA . ALA A 1 215 ? -8.921 17.514 10.546 1.00 90.25 215 ALA A CA 1
ATOM 1712 C C . ALA A 1 215 ? -7.765 18.528 10.683 1.00 90.25 215 ALA A C 1
ATOM 1714 O O . ALA A 1 215 ? -6.705 18.336 10.094 1.00 90.25 215 ALA A O 1
ATOM 1715 N N . THR A 1 216 ? -7.930 19.588 11.469 1.00 93.31 216 THR A N 1
ATOM 1716 C CA . THR A 1 216 ? -6.883 20.595 11.699 1.00 93.31 216 THR A CA 1
ATOM 1717 C C . THR A 1 216 ? -5.869 20.206 12.782 1.00 93.31 216 THR A C 1
ATOM 1719 O O . THR A 1 216 ? -4.914 20.945 12.994 1.00 93.31 216 THR A O 1
ATOM 1722 N N . MET A 1 217 ? -6.043 19.067 13.466 1.00 93.19 217 MET A N 1
ATOM 1723 C CA . MET A 1 217 ? -5.189 18.637 14.588 1.00 93.19 217 MET A CA 1
ATOM 1724 C C . MET A 1 217 ? -3.936 17.865 14.157 1.00 93.19 217 MET A C 1
ATOM 1726 O O . MET A 1 217 ? -3.132 17.476 15.002 1.00 93.19 217 MET A O 1
ATOM 1730 N N . GLY A 1 218 ? -3.756 17.613 12.859 1.00 93.75 218 GLY A N 1
ATOM 1731 C CA . GLY A 1 218 ? -2.661 16.794 12.341 1.00 93.75 218 GLY A CA 1
ATOM 1732 C C . GLY A 1 218 ? -1.263 17.181 12.856 1.00 93.75 218 GLY A C 1
ATOM 1733 O O . GLY A 1 218 ? -0.589 16.310 13.409 1.00 93.75 218 GLY A O 1
ATOM 1734 N N . PRO A 1 219 ? -0.845 18.462 12.786 1.00 93.81 219 PRO A N 1
ATOM 1735 C CA . PRO A 1 219 ? 0.455 18.897 13.306 1.00 93.81 219 PRO A CA 1
ATOM 1736 C C . PRO A 1 219 ? 0.636 18.679 14.816 1.00 93.81 219 PRO A C 1
ATOM 1738 O O . PRO A 1 219 ? 1.701 18.247 15.253 1.00 93.81 219 PRO A O 1
ATOM 1741 N N . GLU A 1 220 ? -0.399 18.935 15.621 1.00 94.88 220 GLU A N 1
ATOM 1742 C CA . GLU A 1 220 ? -0.355 18.736 17.07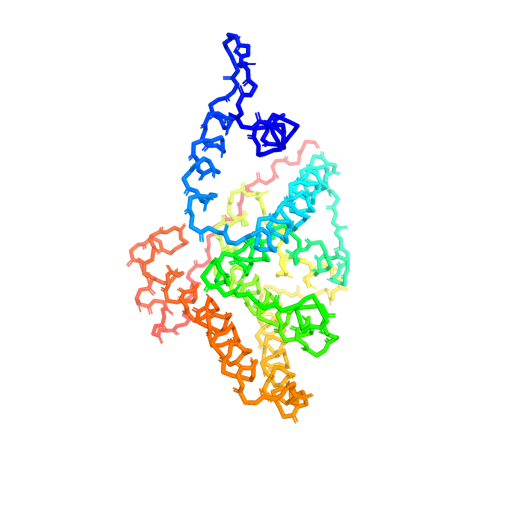7 1.00 94.88 220 GLU A CA 1
ATOM 1743 C C . GLU A 1 220 ? -0.227 17.249 17.422 1.00 94.88 220 GLU A C 1
ATOM 1745 O O . GLU A 1 220 ? 0.639 16.853 18.200 1.00 94.88 220 GLU A O 1
ATOM 1750 N N . ILE A 1 221 ? -1.039 16.401 16.788 1.00 94.31 221 ILE A N 1
ATOM 1751 C CA . ILE A 1 221 ? -1.021 14.948 16.998 1.00 94.31 221 ILE A CA 1
ATOM 1752 C C . ILE A 1 221 ? 0.311 14.342 16.545 1.00 94.31 221 ILE A C 1
ATOM 1754 O O . ILE A 1 221 ? 0.806 13.400 17.167 1.00 94.31 221 ILE A O 1
ATOM 1758 N N . GLN A 1 222 ? 0.930 14.878 15.491 1.00 93.50 222 GLN A N 1
ATOM 1759 C CA . GLN A 1 222 ? 2.254 14.432 15.060 1.00 93.50 222 GLN A CA 1
ATOM 1760 C C . GLN A 1 222 ? 3.321 14.666 16.140 1.00 93.50 222 GLN A C 1
ATOM 1762 O O . GLN A 1 222 ? 4.230 13.847 16.283 1.00 93.50 222 GLN A O 1
ATOM 1767 N N . GLN A 1 223 ? 3.206 15.753 16.907 1.00 93.19 223 GLN A N 1
ATOM 1768 C CA . GLN A 1 223 ? 4.132 16.083 17.991 1.00 93.19 223 GLN A CA 1
ATOM 1769 C C . GLN A 1 223 ? 3.821 15.300 19.268 1.00 93.19 223 GLN A C 1
ATOM 1771 O O . GLN A 1 223 ? 4.714 14.693 19.854 1.00 93.19 223 GLN A O 1
ATOM 1776 N N . THR A 1 224 ? 2.557 15.293 19.694 1.00 94.19 224 THR A N 1
ATOM 1777 C CA . THR A 1 224 ? 2.146 14.719 20.984 1.00 94.19 224 THR A CA 1
ATOM 1778 C C . THR A 1 224 ? 2.002 13.204 20.944 1.00 94.19 224 THR A C 1
ATOM 1780 O O . THR A 1 224 ? 2.141 12.552 21.974 1.00 94.19 224 THR A O 1
ATOM 1783 N N . ARG A 1 225 ? 1.709 12.640 19.763 1.00 90.56 225 ARG A N 1
ATOM 1784 C CA . ARG A 1 225 ? 1.310 11.235 19.564 1.00 90.56 225 ARG A CA 1
ATOM 1785 C C . ARG A 1 225 ? 0.059 10.837 20.357 1.00 90.56 225 ARG A C 1
ATOM 1787 O O . ARG A 1 225 ? -0.191 9.651 20.553 1.00 90.56 225 ARG A O 1
ATOM 1794 N N . LEU A 1 226 ? -0.746 11.815 20.775 1.00 89.88 226 LEU A N 1
ATOM 1795 C CA . LEU A 1 226 ? -1.989 11.605 21.510 1.00 89.88 226 LEU A CA 1
ATOM 1796 C C . LEU A 1 226 ? -3.183 11.879 20.597 1.00 89.88 226 LEU A C 1
ATOM 1798 O O . LEU A 1 226 ? -3.296 12.954 20.018 1.00 89.88 226 LEU A O 1
ATOM 1802 N N . VAL A 1 227 ? -4.087 10.905 20.483 1.00 89.12 227 VAL A N 1
ATOM 1803 C CA . VAL A 1 227 ? -5.300 11.008 19.662 1.00 89.12 227 VAL A CA 1
ATOM 1804 C C . VAL A 1 227 ? -6.527 10.851 20.562 1.00 89.12 227 VAL A C 1
ATOM 1806 O O . VAL A 1 227 ? -6.714 9.775 21.133 1.00 89.12 227 VAL A O 1
ATOM 1809 N N . PRO A 1 228 ? -7.397 11.871 20.678 1.00 88.12 228 PRO A N 1
ATOM 1810 C CA . PRO A 1 228 ? -8.688 11.714 21.339 1.00 88.12 228 PRO A CA 1
ATOM 1811 C C . PRO A 1 228 ? -9.556 10.705 20.573 1.00 88.12 228 PRO A C 1
ATOM 1813 O O . PRO A 1 228 ? -9.846 10.897 19.389 1.00 88.12 228 PRO A O 1
ATOM 1816 N N . LEU A 1 229 ? -9.966 9.615 21.227 1.00 89.25 229 LEU A N 1
ATOM 1817 C CA . LEU A 1 229 ? -10.797 8.595 20.586 1.00 89.25 229 LEU A CA 1
ATOM 1818 C C . LEU A 1 229 ? -12.223 9.104 20.357 1.00 89.25 229 LEU A C 1
ATOM 1820 O O . LEU A 1 229 ? -12.878 9.612 21.267 1.00 89.25 229 LEU A O 1
ATOM 1824 N N . LEU A 1 230 ? -12.709 8.932 19.129 1.00 89.88 230 LEU A N 1
ATOM 1825 C CA . LEU A 1 230 ? -14.076 9.245 18.739 1.00 89.88 230 LEU A CA 1
ATOM 1826 C C . LEU A 1 230 ? -15.031 8.144 19.230 1.00 89.88 230 LEU A C 1
ATOM 1828 O O . LEU A 1 230 ? -14.660 6.965 19.250 1.00 89.88 230 LEU A O 1
ATOM 1832 N N . PRO A 1 231 ? -16.278 8.488 19.592 1.00 88.75 231 PRO A N 1
ATOM 1833 C CA . PRO A 1 231 ? -17.261 7.493 19.998 1.00 88.75 231 PRO A CA 1
ATOM 1834 C C . PRO A 1 231 ? -17.588 6.540 18.841 1.00 88.75 231 PRO A C 1
ATOM 1836 O O . PRO A 1 231 ? -17.642 6.941 17.677 1.00 88.75 231 PRO A O 1
ATOM 1839 N N . ARG A 1 232 ? -17.843 5.270 19.170 1.00 85.94 232 ARG A N 1
ATOM 1840 C CA . ARG A 1 232 ? -18.354 4.287 18.205 1.00 85.94 232 ARG A CA 1
ATOM 1841 C C . ARG A 1 232 ? -19.820 4.568 17.885 1.00 85.94 232 ARG A C 1
ATOM 1843 O O . ARG A 1 232 ? -20.553 5.008 18.773 1.00 85.94 232 ARG A O 1
ATOM 1850 N N . PRO A 1 233 ? -20.287 4.249 16.667 1.00 83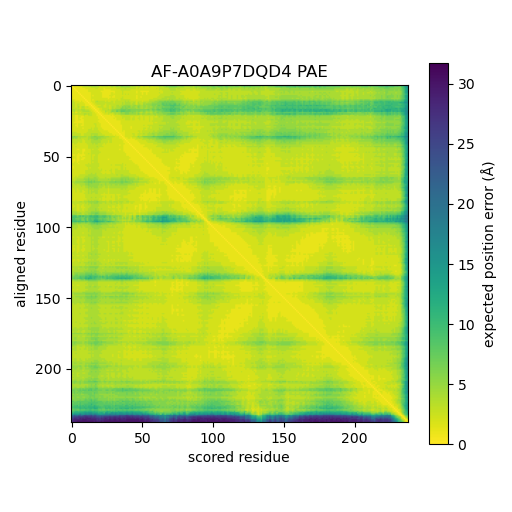.88 233 PRO A N 1
ATOM 1851 C CA . PRO A 1 233 ? -21.707 4.294 16.381 1.00 83.88 233 PRO A CA 1
ATOM 1852 C C . PRO A 1 233 ? -22.426 3.306 17.302 1.00 83.88 233 PRO A C 1
ATOM 1854 O O . PRO A 1 233 ? -22.045 2.132 17.385 1.00 83.88 233 PRO A O 1
ATOM 1857 N N . ASN A 1 234 ? -23.470 3.784 17.988 1.00 70.75 234 ASN A N 1
ATOM 1858 C CA . ASN A 1 234 ? -24.356 2.938 18.781 1.00 70.75 234 ASN A CA 1
ATOM 1859 C C . ASN A 1 234 ? -24.911 1.844 17.867 1.00 70.75 234 ASN A C 1
ATOM 1861 O O . ASN A 1 234 ? -25.755 2.114 17.011 1.00 70.75 234 ASN A O 1
ATOM 1865 N N . HIS A 1 235 ? -24.442 0.611 18.041 1.00 56.22 235 HIS A N 1
ATOM 1866 C CA . HIS A 1 235 ? -25.083 -0.532 17.416 1.00 56.22 235 HIS A CA 1
ATOM 1867 C C . HIS A 1 235 ? -26.412 -0.713 18.143 1.00 56.22 235 HIS A C 1
ATOM 1869 O O . HIS A 1 235 ? -26.462 -1.290 19.228 1.00 56.22 235 HIS A O 1
ATOM 1875 N N . LYS A 1 236 ? -27.497 -0.172 17.579 1.00 40.47 236 LYS A N 1
ATOM 1876 C CA . LYS A 1 236 ? -28.821 -0.694 17.904 1.00 40.47 236 LYS A CA 1
ATOM 1877 C C . LYS A 1 236 ? -28.792 -2.149 17.454 1.00 40.47 236 LYS A C 1
ATOM 1879 O O . LYS A 1 236 ? -28.774 -2.413 16.257 1.00 40.47 236 LYS A O 1
ATOM 1884 N N . VAL A 1 237 ? -28.687 -3.055 18.420 1.00 36.72 237 VAL A N 1
ATOM 1885 C CA . VAL A 1 237 ? -28.951 -4.475 18.213 1.00 36.72 237 VAL A CA 1
ATOM 1886 C C . VAL A 1 237 ? -30.379 -4.539 17.666 1.00 36.72 237 VAL A C 1
ATOM 1888 O O . VAL A 1 237 ? -31.312 -4.163 18.377 1.00 36.72 237 VAL A O 1
ATOM 1891 N N . MET A 1 238 ? -30.521 -4.855 16.378 1.00 33.31 238 MET A N 1
ATOM 1892 C CA . MET A 1 238 ? -31.790 -5.321 15.814 1.00 33.31 238 MET A CA 1
ATOM 1893 C C . MET A 1 238 ? -31.869 -6.826 16.005 1.00 33.31 238 MET A C 1
ATOM 1895 O O . MET A 1 238 ? -30.811 -7.477 15.838 1.00 33.31 238 MET A O 1
#

Sequence (238 aa):
MVDIVLDALHNPHKTRPEGECILGKIARRFWAHAVQFASLLCQRHFLEIFDEYLHSVVVEANDRAQGRRRSLGDYLKLRRKTGGVKPCFPILKAGMDLPDEVFYHPVIVDLAECITDLAVIDNDMISYNKEQAIGNGAHNIISAIMFDLGLDVSGAMAWAAHYHTEVQKRFINGLAKVPSWGPSIDVLVKEYLDGTVMWARGHHSWSYESQRYLATMGPEIQQTRLVPLLPRPNHKVM

Radius of gyration: 19.65 Å; Cα contacts (8 Å, |Δi|>4): 237; chains: 1; bounding box: 58×34×51 Å

pLDDT: mean 93.55, std 7.79, range [33.31, 98.62]

Organism: NCBI:txid116603

Solvent-accessible surface area (backbone atoms only — not comparable to full-atom values): 13075 Å² total; per-residue (Å²): 111,62,68,46,33,52,48,16,56,77,40,62,82,60,88,75,68,87,88,61,64,66,59,26,58,49,37,21,53,53,43,68,56,47,62,77,60,31,36,74,67,22,49,52,52,27,53,60,43,42,51,51,27,53,55,36,45,50,53,52,50,50,30,60,76,67,71,58,77,55,51,49,71,61,38,52,65,47,44,57,38,49,61,62,51,62,48,48,56,31,58,70,33,20,89,44,90,73,51,66,79,55,65,68,25,70,63,52,42,52,43,53,48,31,42,36,50,45,40,48,50,53,47,30,67,61,35,40,54,55,30,38,33,71,71,57,31,73,86,28,63,49,48,18,36,23,68,66,70,70,38,54,73,69,54,17,50,53,50,50,54,49,51,45,52,52,38,52,52,50,35,61,60,45,61,80,62,59,79,82,81,47,77,78,50,43,53,53,53,48,52,46,52,52,50,49,52,47,48,36,54,49,49,56,51,46,54,35,73,34,53,84,56,44,43,92,46,14,66,58,32,70,73,70,72,60,78,89,79,57,67,63,61,82,76,75,84,125

InterPro domains:
  IPR008949 Isoprenoid synthase domain superfamily [G3DSA:1.10.600.10] (1-213)
  IPR008949 Isoprenoid synthase domain superfamily [SSF48576] (20-216)
  IPR034686 Terpene cyclase-like 2 [PTHR35201] (46-215)

Nearest PDB structures (foldseek):
  8h72-assembly1_B  TM=9.501E-01  e=1.995E-15  Dendrothele bispora CBS 962.96
  8h72-assembly1_A  TM=9.569E-01  e=3.865E-15  Dendrothele bispora CBS 962.96
  8gr7-assembly2_B  TM=9.545E-0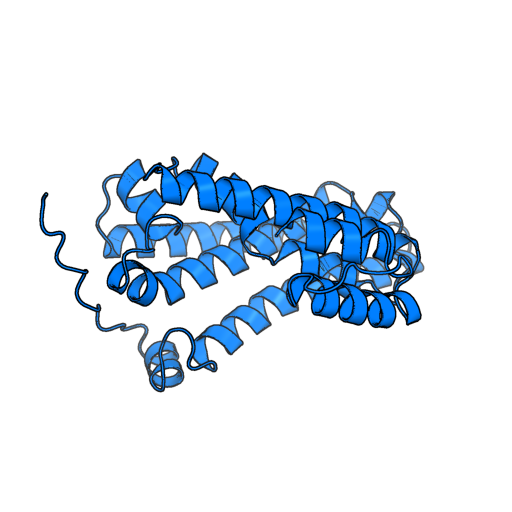1  e=3.590E-12  Taiwanofungus camphoratus
  8gy0-assembly1_A  TM=8.911E-01  e=2.004E-11  Agrocybe pediades
  5nx4-assembly1_B  TM=8.942E-01  e=8.624E-07  Streptomyces clavuligerus

Secondary structure (DSSP, 8-state):
-HHHHHHHHH-TTSPPPTT--HHHHHHHHHHHHHTTTS-HHHHHHHHHHHHHHHHHHHHHHHHHHTTPPPPHHHHHHHHHHHTS-TTHHHHHTTT----HHHHT-HHHHHHHHHHHHHHHHHHHHHHHHHHHHTT-TTSSHHHHHHHHH---HHHHHHHHHHHHHHHHHHHHHHHTTPPP--HHHHHHHHHHHHHHHHHHHHHHHHHHHSHHHHGGGHHHHHHH---PPPPPP-----

Foldseek 3Di:
DLVLLLCCQVPLPDDDDPPPDVNSVVSSVVNVVLVVQADPVLSVQLSVLVNQLSVLVVVVVVCVVVVHADALVVLLVSLLSPVCLSSCLSSLCRNPPQDPCQCVPPLNVLLLSLLSLLLLLLVLLLQQLVCQQVVNNRSGSLNNCCVNVVDDSVVSSVVSVVVNVVSVVVNVVSVVVRDDPDDVNVVVSVSSSVVSNVSSVVSNVCSLVPCPRVNVCSVVCVVPVDDDHHDGPPPPPD